Protein AF-A0A8J7VNQ0-F1 (afdb_monomer_lite)

pLDDT: mean 95.62, std 6.16, range [50.84, 98.94]

Foldseek 3Di:
DPPAFDVNCCQDPVGDTHDDDDPVLLVQLVVLCVLVVDDSVVSSVCSVVVHHSVCVVCVVPPDCVVVVDQLVLWFCLLVLLVVVVVCLVVVWAEEEEFEPDPLRVLLVVLVQVVSVVSVHHYHYDYDDCVPQNTAADQVVLLVVLVVTQEYEYFQHQQPVANRQVNNVHAYEYQHQPAHDPDGHPHSYYTYCNHPPHPNPCSVDGSSSSSVSSVVSSVVVVVVVVD

Radius of gyration: 23.17 Å; chains: 1; bounding box: 59×28×67 Å

Secondary structure (DSSP, 8-state):
--SSPGGG-SS-TTS-------HHHHHHHHHHHHHH---HHHHHHHHTTT--TTTHHHHHS--HHHH---GGGSTTHHHHHHHHHHHHHTT--EEEEE-SSHHHHHHHHHHHHHHHHTT--EEEE---TTTT-SS--HHHHHHHHHH-SEEEEES--TT-HHHHHHT-SEEEEE--SPP-SS--S-SEEE-TTSTTS-STTTT--HHHHHHHHHHHHHHHHHHTT-

Sequence (226 aa):
MSQRAFLSVETSLTGRRWIGPTIEAERLAEAMAQITKLPLALCSTLVARGVTPAEVPSFLAPQLRDLLPDPLRLADMAKAAARFIHALNSRQRIAIFADYDVDGGTSAALLITWLRAMGAKATLYIPDRIDEGYGPNTPAMAELGSAHDLIICVDCGTLSLDPIAAAGCDVIVLDHHLGGDTLPPAYAVINPNRQDESGDLGHLCAASVVFLMLVEANRQLRASGT

Structure (mmCIF, N/CA/C/O backbone):
data_AF-A0A8J7VNQ0-F1
#
_entry.id   AF-A0A8J7VNQ0-F1
#
loop_
_atom_site.group_PDB
_atom_site.id
_atom_site.type_symbol
_atom_site.label_atom_id
_atom_site.label_alt_id
_atom_site.label_comp_id
_atom_site.label_asym_id
_atom_site.label_entity_id
_atom_site.label_seq_id
_atom_site.pdbx_PDB_ins_code
_atom_site.Cartn_x
_atom_site.Cartn_y
_atom_site.Cartn_z
_atom_site.occupancy
_atom_site.B_iso_or_equiv
_atom_site.auth_seq_id
_atom_site.auth_comp_id
_atom_site.auth_asym_id
_atom_site.auth_atom_id
_atom_site.pdbx_PDB_model_num
ATOM 1 N N . MET A 1 1 ? 17.190 8.480 -33.626 1.00 50.84 1 MET A N 1
ATOM 2 C CA . MET A 1 1 ? 16.559 7.183 -33.967 1.00 50.84 1 MET A CA 1
ATOM 3 C C . MET A 1 1 ? 17.419 6.486 -35.011 1.00 50.84 1 MET A C 1
ATOM 5 O O . MET A 1 1 ? 17.829 7.153 -35.953 1.00 50.84 1 MET A O 1
ATOM 9 N N . SER A 1 2 ? 17.745 5.199 -34.838 1.00 54.25 2 SER A N 1
ATOM 10 C CA . SER A 1 2 ? 18.470 4.433 -35.867 1.00 54.25 2 SER A CA 1
ATOM 11 C C . SER A 1 2 ? 17.635 4.395 -37.151 1.00 54.25 2 SER A C 1
ATOM 13 O O . SER A 1 2 ? 16.474 3.986 -37.112 1.00 54.25 2 SER A O 1
ATOM 15 N N . GLN A 1 3 ? 18.196 4.844 -38.277 1.00 69.19 3 GLN A N 1
ATOM 16 C CA . GLN A 1 3 ? 17.477 4.872 -39.558 1.00 69.19 3 GLN A CA 1
ATOM 17 C C . GLN A 1 3 ? 17.115 3.463 -40.061 1.00 69.19 3 GLN A C 1
ATOM 19 O O . GLN A 1 3 ? 16.113 3.311 -40.757 1.00 69.19 3 GLN A O 1
ATOM 24 N N . ARG A 1 4 ? 17.850 2.419 -39.655 1.00 82.69 4 ARG A N 1
ATOM 25 C CA . ARG A 1 4 ? 17.641 1.026 -40.088 1.00 82.69 4 ARG A CA 1
ATOM 26 C C . ARG A 1 4 ? 16.813 0.236 -39.069 1.00 82.69 4 ARG A C 1
ATOM 28 O O . ARG A 1 4 ? 17.085 0.330 -37.870 1.00 82.69 4 ARG A O 1
ATOM 35 N N . ALA A 1 5 ? 15.824 -0.548 -39.515 1.00 90.38 5 ALA A N 1
ATOM 36 C CA . ALA A 1 5 ? 15.137 -1.490 -38.630 1.00 90.38 5 ALA A CA 1
ATOM 37 C C . ALA A 1 5 ? 16.100 -2.525 -38.043 1.00 90.38 5 ALA A C 1
ATOM 39 O O . ALA A 1 5 ? 17.053 -2.970 -38.696 1.00 90.38 5 ALA A O 1
ATOM 40 N N . PHE A 1 6 ? 15.831 -2.932 -36.805 1.00 92.69 6 PHE A N 1
ATOM 41 C CA . PHE A 1 6 ? 16.635 -3.947 -36.143 1.00 92.69 6 PHE A CA 1
ATOM 42 C C . PHE A 1 6 ? 16.530 -5.271 -36.900 1.00 92.69 6 PHE A C 1
ATOM 44 O O . PHE A 1 6 ? 15.444 -5.677 -37.314 1.00 92.69 6 PHE A O 1
ATOM 51 N N . LEU A 1 7 ? 17.683 -5.897 -37.150 1.00 92.62 7 LEU A N 1
ATOM 52 C CA . LEU A 1 7 ? 17.808 -7.106 -37.974 1.00 92.62 7 LEU A CA 1
ATOM 53 C C . LEU A 1 7 ? 17.191 -6.974 -39.382 1.00 92.62 7 LEU A C 1
ATOM 55 O O . LEU A 1 7 ? 16.895 -7.970 -40.032 1.00 92.62 7 LEU A O 1
ATOM 59 N N . SER A 1 8 ? 17.050 -5.743 -39.890 1.00 93.56 8 SER A N 1
ATOM 60 C CA . SER A 1 8 ? 16.415 -5.427 -41.182 1.00 93.56 8 SER A CA 1
ATOM 61 C C . SER A 1 8 ? 14.933 -5.827 -41.283 1.00 93.56 8 SER A C 1
ATOM 63 O O . SER A 1 8 ? 14.411 -5.969 -42.386 1.00 93.56 8 SER A O 1
ATOM 65 N N . VAL A 1 9 ? 14.237 -5.981 -40.150 1.00 94.94 9 VAL A N 1
ATOM 66 C CA . VAL A 1 9 ? 12.802 -6.310 -40.121 1.00 94.94 9 VAL A CA 1
ATOM 67 C C . VAL A 1 9 ? 11.969 -5.026 -40.081 1.00 94.94 9 VAL A C 1
ATOM 69 O O . VAL A 1 9 ? 11.561 -4.546 -39.021 1.00 94.94 9 VAL A O 1
ATOM 72 N N . GLU A 1 10 ? 11.716 -4.451 -41.258 1.00 95.25 10 GLU A N 1
ATOM 73 C CA . GLU A 1 10 ? 10.859 -3.262 -41.415 1.00 95.25 10 GLU A CA 1
ATOM 74 C C . GLU A 1 10 ? 9.369 -3.582 -41.203 1.00 95.25 10 GLU A C 1
ATOM 76 O O . GLU A 1 10 ? 8.591 -2.721 -40.794 1.00 95.25 10 GLU A O 1
ATOM 81 N N . THR A 1 11 ? 8.948 -4.826 -41.445 1.00 95.38 11 THR A N 1
ATOM 82 C CA . THR A 1 11 ? 7.557 -5.268 -41.274 1.00 95.38 11 THR A CA 1
ATOM 83 C C . THR A 1 11 ? 7.529 -6.721 -40.807 1.00 95.38 11 THR A C 1
ATOM 85 O O . THR A 1 11 ? 7.902 -7.628 -41.547 1.00 95.38 11 THR A O 1
ATOM 88 N N . SER A 1 12 ? 7.123 -6.949 -39.556 1.00 95.00 12 SER A N 1
ATOM 89 C CA . SER A 1 12 ? 6.900 -8.289 -39.004 1.00 95.00 12 SER A CA 1
ATOM 90 C C . SER A 1 12 ? 5.621 -8.926 -39.558 1.00 95.00 12 SER A C 1
ATOM 92 O O . SER A 1 12 ? 4.816 -8.266 -40.213 1.00 95.00 12 SER A O 1
ATOM 94 N N . LEU A 1 13 ? 5.369 -10.190 -39.198 1.00 95.56 13 LEU A N 1
ATOM 95 C CA . LEU A 1 13 ? 4.121 -10.893 -39.521 1.00 95.56 13 LEU A CA 1
ATOM 96 C C . LEU A 1 13 ? 2.853 -10.126 -39.083 1.00 95.56 13 LEU A C 1
ATOM 98 O O . LEU A 1 13 ? 1.824 -10.227 -39.737 1.00 95.56 13 LEU A O 1
ATOM 102 N N . THR A 1 14 ? 2.923 -9.335 -38.005 1.00 96.31 14 THR A N 1
ATOM 103 C CA . THR A 1 14 ? 1.807 -8.508 -37.505 1.00 96.31 14 THR A CA 1
ATOM 104 C C . THR A 1 14 ? 1.896 -7.045 -37.955 1.00 96.31 14 THR A C 1
ATOM 106 O O . THR A 1 14 ? 1.308 -6.174 -37.316 1.00 96.31 14 THR A O 1
ATOM 109 N N . GLY A 1 15 ? 2.705 -6.735 -38.972 1.00 95.94 15 GLY A N 1
ATOM 110 C CA . GLY A 1 15 ? 2.859 -5.378 -39.499 1.00 95.94 15 GLY A CA 1
ATOM 111 C C . GLY A 1 15 ? 3.699 -4.427 -38.636 1.00 95.94 15 GLY A C 1
ATOM 112 O O . GLY A 1 15 ? 3.591 -3.216 -38.794 1.00 95.94 15 GLY A O 1
ATOM 113 N N . ARG A 1 16 ? 4.516 -4.933 -37.698 1.00 95.81 16 ARG A N 1
ATOM 114 C CA . ARG A 1 16 ? 5.306 -4.092 -36.773 1.00 95.81 16 ARG A CA 1
ATOM 115 C C . ARG A 1 16 ? 6.781 -4.049 -37.169 1.00 95.81 16 ARG A C 1
ATOM 117 O O . ARG A 1 16 ? 7.376 -5.091 -37.433 1.00 95.81 16 ARG A O 1
ATOM 124 N N . ARG A 1 17 ? 7.392 -2.865 -37.144 1.00 95.06 17 ARG A N 1
ATOM 125 C CA . ARG A 1 17 ? 8.845 -2.693 -37.310 1.00 95.06 17 ARG A CA 1
ATOM 126 C C . ARG A 1 17 ? 9.586 -3.169 -36.061 1.00 95.06 17 ARG A C 1
ATOM 128 O O . ARG A 1 17 ? 9.153 -2.884 -34.946 1.00 95.06 17 ARG A O 1
ATOM 135 N N . TRP A 1 18 ? 10.714 -3.855 -36.234 1.00 94.94 18 TRP A N 1
ATOM 136 C CA . TRP A 1 18 ? 11.570 -4.222 -35.104 1.00 94.94 18 TRP A CA 1
ATOM 137 C C . TRP A 1 18 ? 12.461 -3.048 -34.700 1.00 94.94 18 TRP A C 1
ATOM 139 O O . TRP A 1 18 ? 13.179 -2.467 -35.521 1.00 94.94 18 TRP A O 1
ATOM 149 N N . ILE A 1 19 ? 12.415 -2.715 -33.413 1.00 92.94 19 ILE A N 1
ATOM 150 C CA . ILE A 1 19 ? 13.217 -1.663 -32.792 1.00 92.94 19 ILE A CA 1
ATOM 151 C C . ILE A 1 19 ? 14.205 -2.348 -31.852 1.00 92.94 19 ILE A C 1
ATOM 153 O O . ILE A 1 19 ? 13.810 -3.128 -30.991 1.00 92.94 19 ILE A O 1
ATOM 157 N N . GLY A 1 20 ? 15.487 -2.084 -32.070 1.00 90.69 20 GLY A N 1
ATOM 158 C CA . GLY A 1 20 ? 16.585 -2.615 -31.273 1.00 90.69 20 GLY A CA 1
ATOM 159 C C . GLY A 1 20 ? 17.158 -1.558 -30.334 1.00 90.69 20 GLY A C 1
ATOM 160 O O . GLY A 1 20 ? 16.693 -0.412 -30.344 1.00 90.69 20 GLY A O 1
ATOM 161 N N . PRO A 1 21 ? 18.183 -1.922 -29.547 1.00 90.56 21 PRO A N 1
ATOM 162 C CA . PRO A 1 21 ? 18.919 -0.956 -28.746 1.00 90.56 21 PRO A CA 1
ATOM 163 C C . PRO A 1 21 ? 19.529 0.139 -29.633 1.00 90.56 21 PRO A C 1
ATOM 165 O O . PRO A 1 21 ? 19.821 -0.058 -30.815 1.00 90.56 21 PRO A O 1
ATOM 168 N N . THR A 1 22 ? 19.687 1.333 -29.069 1.00 92.25 22 THR A N 1
ATOM 169 C CA . THR A 1 22 ? 20.428 2.410 -29.730 1.00 92.25 22 THR A CA 1
ATOM 170 C C . THR A 1 22 ? 21.929 2.137 -29.634 1.00 92.25 22 THR A C 1
ATOM 172 O O . THR A 1 22 ? 22.378 1.469 -28.709 1.00 92.25 22 THR A O 1
ATOM 175 N N . ILE A 1 23 ? 22.722 2.726 -30.536 1.00 92.12 23 ILE A N 1
ATOM 176 C CA . ILE A 1 23 ? 24.197 2.664 -30.468 1.00 92.12 23 ILE A CA 1
ATOM 177 C C . ILE A 1 23 ? 24.705 3.148 -29.099 1.00 92.12 23 ILE A C 1
ATOM 179 O O . ILE A 1 23 ? 25.683 2.637 -28.566 1.00 92.12 23 ILE A O 1
ATOM 183 N N . GLU A 1 24 ? 24.041 4.148 -28.519 1.00 95.06 24 GLU A N 1
ATOM 184 C CA . GLU A 1 24 ? 24.351 4.636 -27.177 1.00 95.06 24 GLU A CA 1
ATOM 185 C C . GLU A 1 24 ? 24.080 3.575 -26.105 1.00 95.06 24 GLU A C 1
ATOM 187 O O . GLU A 1 24 ? 24.952 3.315 -25.281 1.00 95.06 24 GLU A O 1
ATOM 192 N N . ALA A 1 25 ? 22.921 2.912 -26.150 1.00 95.31 25 ALA A N 1
ATOM 193 C CA . ALA A 1 25 ? 22.592 1.837 -25.220 1.00 95.31 25 ALA A CA 1
ATOM 194 C C . ALA A 1 25 ? 23.559 0.646 -25.346 1.00 95.31 25 ALA A C 1
ATOM 196 O O . ALA A 1 25 ? 23.971 0.086 -24.332 1.00 95.31 25 ALA A O 1
ATOM 197 N N . GLU A 1 26 ? 23.970 0.290 -26.566 1.00 95.56 26 GLU A N 1
ATOM 198 C CA . GLU A 1 26 ? 24.976 -0.754 -26.808 1.00 95.56 26 GLU A CA 1
ATOM 199 C C . GLU A 1 26 ? 26.326 -0.385 -26.175 1.00 95.56 26 GLU A C 1
ATOM 201 O O . GLU A 1 26 ? 26.897 -1.177 -25.425 1.00 95.56 26 GLU A O 1
ATOM 206 N N . ARG A 1 27 ? 26.795 0.854 -26.378 1.00 97.12 27 ARG A N 1
ATOM 207 C CA . ARG A 1 27 ? 28.037 1.354 -25.760 1.00 97.12 27 ARG A CA 1
ATOM 208 C C . ARG A 1 27 ? 27.967 1.366 -24.235 1.00 97.12 27 ARG A C 1
ATOM 210 O O . ARG A 1 27 ? 28.928 0.976 -23.573 1.00 97.12 27 ARG A O 1
ATOM 217 N N . LEU A 1 28 ? 26.841 1.801 -23.668 1.00 97.94 28 LEU A N 1
ATOM 218 C CA . LEU A 1 28 ? 26.622 1.779 -22.220 1.00 97.94 28 LEU A CA 1
ATOM 219 C C . LEU A 1 28 ? 26.638 0.345 -21.676 1.00 97.94 28 LEU A C 1
ATOM 221 O O . LEU A 1 28 ? 27.209 0.104 -20.613 1.00 97.94 28 LEU A O 1
ATOM 225 N N . ALA A 1 29 ? 26.061 -0.614 -22.406 1.00 98.19 29 ALA A N 1
ATOM 226 C CA . ALA A 1 29 ? 26.040 -2.017 -22.005 1.00 98.19 29 ALA A CA 1
ATOM 227 C C . ALA A 1 29 ? 27.444 -2.641 -22.021 1.00 98.19 29 ALA A C 1
ATOM 229 O O . ALA A 1 29 ? 27.812 -3.337 -21.073 1.00 98.19 29 ALA A O 1
ATOM 230 N N . GLU A 1 30 ? 28.249 -2.357 -23.049 1.00 98.19 30 GLU A N 1
ATOM 231 C CA . GLU A 1 30 ? 29.652 -2.786 -23.124 1.00 98.19 30 GLU A CA 1
ATOM 232 C C . GLU A 1 30 ? 30.489 -2.194 -21.982 1.00 98.19 30 GLU A C 1
ATOM 234 O O . GLU A 1 30 ? 31.218 -2.923 -21.302 1.00 98.19 30 GLU A O 1
ATOM 239 N N . ALA A 1 31 ? 30.344 -0.891 -21.718 1.00 98.12 31 ALA A N 1
ATOM 240 C CA . ALA A 1 31 ? 31.023 -0.223 -20.610 1.00 98.12 31 ALA A CA 1
ATOM 241 C C . ALA A 1 31 ? 30.616 -0.825 -19.254 1.00 98.12 31 ALA A C 1
ATOM 243 O O . ALA A 1 31 ? 31.470 -1.139 -18.421 1.00 98.12 31 ALA A O 1
ATOM 244 N N . MET A 1 32 ? 29.317 -1.058 -19.040 1.00 98.44 32 MET A N 1
ATOM 245 C CA . MET A 1 32 ? 28.815 -1.699 -17.826 1.00 98.44 32 MET A CA 1
ATOM 246 C C . MET A 1 32 ? 29.373 -3.117 -17.662 1.00 98.44 32 MET A C 1
ATOM 248 O O . MET A 1 32 ? 29.772 -3.476 -16.553 1.00 98.44 32 MET A O 1
ATOM 252 N N . ALA A 1 33 ? 29.464 -3.910 -18.734 1.00 98.38 33 ALA A N 1
ATOM 253 C CA . ALA A 1 33 ? 30.049 -5.251 -18.686 1.00 98.38 33 ALA A CA 1
ATOM 254 C C . ALA A 1 33 ? 31.533 -5.208 -18.285 1.00 98.38 33 ALA A C 1
ATOM 256 O O . ALA A 1 33 ? 31.991 -6.017 -17.475 1.00 98.38 33 ALA A O 1
ATOM 257 N N . GLN A 1 34 ? 32.289 -4.220 -18.776 1.00 97.81 34 GLN A N 1
ATOM 258 C CA . GLN A 1 34 ? 33.687 -4.028 -18.383 1.00 97.81 34 GLN A CA 1
ATOM 259 C C . GLN A 1 34 ? 33.846 -3.638 -16.907 1.00 97.81 34 GLN A C 1
ATOM 261 O O . GLN A 1 34 ? 34.765 -4.147 -16.258 1.00 97.81 34 GLN A O 1
ATOM 266 N N . ILE A 1 35 ? 32.973 -2.769 -16.384 1.00 97.62 35 ILE A N 1
ATOM 267 C CA . ILE A 1 35 ? 33.006 -2.282 -14.993 1.00 97.62 35 ILE A CA 1
ATOM 268 C C . ILE A 1 35 ? 32.573 -3.379 -14.017 1.00 97.62 35 ILE A C 1
ATOM 270 O O . ILE A 1 35 ? 33.271 -3.670 -13.051 1.00 97.62 35 ILE A O 1
ATOM 274 N N . THR A 1 36 ? 31.423 -3.996 -14.280 1.00 97.50 36 THR A N 1
ATOM 275 C CA . THR A 1 36 ? 30.750 -4.913 -13.345 1.00 97.50 36 THR A CA 1
ATOM 276 C C . THR A 1 36 ? 31.195 -6.366 -13.492 1.00 97.50 36 THR A C 1
ATOM 278 O O . THR A 1 36 ? 30.925 -7.177 -12.611 1.00 97.50 36 THR A O 1
ATOM 281 N N . LYS A 1 37 ? 31.863 -6.709 -14.606 1.00 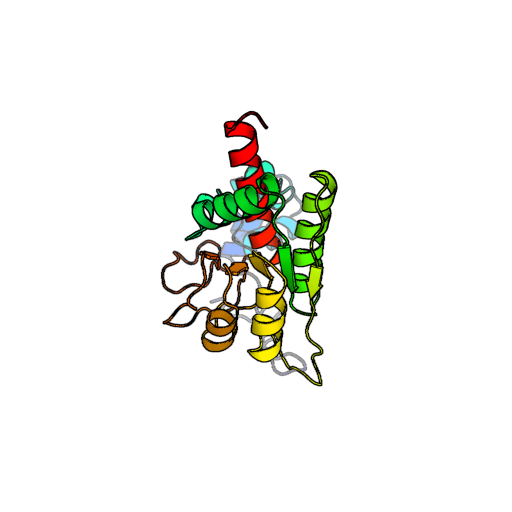97.62 37 LYS A N 1
ATOM 282 C CA . LYS A 1 37 ? 32.216 -8.086 -15.004 1.00 97.62 37 LYS A CA 1
ATOM 283 C C . LYS A 1 37 ? 31.008 -9.016 -15.181 1.00 97.62 37 LYS A C 1
ATOM 285 O O . LYS A 1 37 ? 31.170 -10.234 -15.208 1.00 97.62 37 LYS A O 1
ATOM 290 N N . LEU A 1 38 ? 29.809 -8.453 -15.333 1.00 98.12 38 LEU A N 1
ATOM 291 C CA . LEU A 1 38 ? 28.595 -9.205 -15.632 1.00 98.12 38 LEU A CA 1
ATOM 292 C C . LEU A 1 38 ? 28.499 -9.560 -17.126 1.00 98.12 38 LEU A C 1
ATOM 294 O O . LEU A 1 38 ? 29.097 -8.883 -17.968 1.00 98.12 38 LEU A O 1
ATOM 298 N N . PRO A 1 39 ? 27.722 -10.600 -17.488 1.00 98.44 39 PRO A N 1
ATOM 299 C CA . PRO A 1 39 ? 27.477 -10.941 -18.885 1.00 98.44 39 PRO A CA 1
ATOM 300 C C . PRO A 1 39 ? 26.832 -9.785 -19.663 1.00 98.44 39 PRO A C 1
ATOM 302 O O . PRO A 1 39 ? 25.873 -9.170 -19.195 1.00 98.44 39 PRO A O 1
ATOM 305 N N . LEU A 1 40 ? 27.284 -9.552 -20.900 1.00 98.06 40 LEU A N 1
ATOM 306 C CA . LEU A 1 40 ? 26.820 -8.440 -21.743 1.00 98.06 40 LEU A CA 1
ATOM 307 C C . LEU A 1 40 ? 25.293 -8.414 -21.945 1.00 98.06 40 LEU A C 1
ATOM 309 O O . LEU A 1 40 ? 24.689 -7.342 -21.968 1.00 98.06 40 LEU A O 1
ATOM 313 N N . ALA A 1 41 ? 24.651 -9.581 -22.050 1.00 97.19 41 ALA A N 1
ATOM 314 C CA . ALA A 1 41 ? 23.196 -9.678 -22.184 1.00 97.19 41 ALA A CA 1
ATOM 315 C C . ALA A 1 41 ? 22.453 -9.125 -20.950 1.00 97.19 41 ALA A C 1
ATOM 317 O O . ALA A 1 41 ? 21.429 -8.449 -21.085 1.00 97.19 41 ALA A O 1
ATOM 318 N N . LEU A 1 42 ? 22.995 -9.357 -19.748 1.00 97.94 42 LEU A N 1
ATOM 319 C CA . LEU A 1 42 ? 22.456 -8.794 -18.513 1.00 97.94 42 LEU A CA 1
ATOM 320 C C . LEU A 1 42 ? 22.672 -7.277 -18.479 1.00 97.94 42 LEU A C 1
ATOM 322 O O . LEU A 1 42 ? 21.722 -6.540 -18.238 1.00 97.94 42 LEU A O 1
ATOM 326 N N . CYS A 1 43 ? 23.871 -6.797 -18.815 1.00 98.31 43 CYS A N 1
ATOM 327 C CA . CYS A 1 43 ? 24.155 -5.360 -18.891 1.00 98.31 43 CYS A CA 1
ATOM 328 C C . CYS A 1 43 ? 23.250 -4.631 -19.893 1.00 98.31 43 CYS A C 1
ATOM 330 O O . CYS A 1 43 ? 22.726 -3.566 -19.585 1.00 98.31 43 CYS A O 1
ATOM 332 N N . SER A 1 44 ? 22.984 -5.237 -21.053 1.00 97.31 44 SER A N 1
ATOM 333 C CA . SER A 1 44 ? 22.053 -4.692 -22.055 1.00 97.31 44 SER A CA 1
ATOM 334 C C . SER A 1 44 ? 20.639 -4.542 -21.488 1.00 97.31 44 SER A C 1
ATOM 336 O O . SER A 1 44 ? 19.968 -3.536 -21.707 1.00 97.31 44 SER A O 1
ATOM 338 N N . THR A 1 45 ? 20.205 -5.529 -20.702 1.00 97.06 45 THR A N 1
ATOM 339 C CA . THR A 1 45 ? 18.901 -5.537 -20.029 1.00 97.06 45 THR A CA 1
ATOM 340 C C . THR A 1 45 ? 18.809 -4.478 -18.922 1.00 97.06 45 THR A C 1
ATOM 342 O O . THR A 1 45 ? 17.746 -3.884 -18.737 1.00 97.06 45 THR A O 1
ATOM 345 N N . LEU A 1 46 ? 19.907 -4.239 -18.198 1.00 97.88 46 LEU A N 1
ATOM 346 C CA . LEU A 1 46 ? 20.011 -3.233 -17.135 1.00 97.88 46 LEU A CA 1
ATOM 347 C C . LEU A 1 46 ? 20.028 -1.808 -17.702 1.00 97.88 46 LEU A C 1
ATOM 349 O O . LEU A 1 46 ? 19.262 -0.964 -17.245 1.00 97.88 46 LEU A O 1
ATOM 353 N N . VAL A 1 47 ? 20.803 -1.561 -18.762 1.00 97.75 47 VAL A N 1
ATOM 354 C CA . VAL A 1 47 ? 20.812 -0.270 -19.475 1.00 97.75 47 VAL A CA 1
ATOM 355 C C . VAL A 1 47 ? 19.437 0.049 -20.057 1.00 97.75 47 VAL A C 1
ATOM 357 O O . VAL A 1 47 ? 18.963 1.173 -19.923 1.00 97.75 47 VAL A O 1
ATOM 360 N N . ALA A 1 48 ? 18.748 -0.939 -20.639 1.00 96.00 48 ALA A N 1
ATOM 361 C CA . ALA A 1 48 ? 17.383 -0.755 -21.137 1.00 96.00 48 ALA A CA 1
ATOM 362 C C . ALA A 1 48 ? 16.372 -0.392 -20.030 1.00 96.00 48 ALA A C 1
ATOM 364 O O . ALA A 1 48 ? 15.319 0.167 -20.323 1.00 96.00 48 ALA A O 1
ATOM 365 N N . ARG A 1 49 ? 16.692 -0.697 -18.766 1.00 95.81 49 ARG A N 1
ATOM 366 C CA . ARG A 1 49 ? 15.916 -0.316 -17.576 1.00 95.81 49 ARG A CA 1
ATOM 367 C C . ARG A 1 49 ? 16.398 0.985 -16.923 1.00 95.81 49 ARG A C 1
ATOM 369 O O . ARG A 1 49 ? 15.882 1.344 -15.874 1.00 95.81 49 ARG A O 1
ATOM 376 N N . GLY A 1 50 ? 17.371 1.678 -17.519 1.00 96.50 50 GLY A N 1
ATOM 377 C CA . GLY A 1 50 ? 17.932 2.922 -16.985 1.00 96.50 50 GLY A CA 1
ATOM 378 C C . GLY A 1 50 ? 18.872 2.736 -15.792 1.00 96.50 50 GLY A C 1
ATOM 379 O O . GLY A 1 50 ? 19.225 3.720 -15.155 1.00 96.50 50 GLY A O 1
ATOM 380 N N . VAL A 1 51 ? 19.290 1.503 -15.493 1.00 97.81 51 VAL A N 1
ATOM 381 C CA . VAL A 1 51 ? 20.172 1.201 -14.359 1.00 97.81 51 VAL A CA 1
ATOM 382 C C . VAL A 1 51 ? 21.602 1.604 -14.707 1.00 97.81 51 VAL A C 1
ATOM 384 O O . VAL A 1 51 ? 22.156 1.169 -15.719 1.00 97.81 51 VAL A O 1
ATOM 387 N N . THR A 1 52 ? 22.224 2.412 -13.858 1.00 96.94 52 THR A N 1
ATOM 388 C CA . THR A 1 52 ? 23.634 2.796 -13.986 1.00 96.94 52 THR A CA 1
ATOM 389 C C . THR A 1 52 ? 24.559 1.709 -13.424 1.00 96.94 52 THR A C 1
ATOM 391 O O . THR A 1 52 ? 24.143 0.915 -12.579 1.00 96.94 52 THR A O 1
ATOM 394 N N . PRO A 1 53 ? 25.851 1.662 -13.814 1.00 96.62 53 PRO A N 1
ATOM 395 C CA . PRO A 1 53 ? 26.803 0.695 -13.258 1.00 96.62 53 PRO A CA 1
ATOM 396 C C . PRO A 1 53 ? 26.893 0.702 -11.722 1.00 96.62 53 PRO A C 1
ATOM 398 O O . PRO A 1 53 ? 27.126 -0.346 -11.125 1.00 96.62 53 PRO A O 1
ATOM 401 N N . ALA A 1 54 ? 26.697 1.863 -11.088 1.00 96.38 54 ALA A N 1
ATOM 402 C CA . ALA A 1 54 ? 26.727 2.007 -9.633 1.00 96.38 54 ALA A CA 1
ATOM 403 C C . ALA A 1 54 ? 25.491 1.401 -8.942 1.00 96.38 54 ALA A C 1
ATOM 405 O O . ALA A 1 54 ? 25.597 0.919 -7.818 1.00 96.38 54 ALA A O 1
ATOM 406 N N . GLU A 1 55 ? 24.341 1.383 -9.617 1.00 96.62 55 GLU A N 1
ATOM 407 C CA . GLU A 1 55 ? 23.073 0.849 -9.098 1.00 96.62 55 GLU A CA 1
ATOM 408 C C . GLU A 1 55 ? 22.930 -0.663 -9.311 1.00 96.62 55 GLU A C 1
ATOM 410 O O . GLU A 1 55 ? 22.039 -1.291 -8.747 1.00 96.62 55 GLU A O 1
ATOM 415 N N . VAL A 1 56 ? 23.804 -1.285 -10.106 1.00 97.19 56 VAL A N 1
ATOM 416 C CA . VAL A 1 56 ? 23.723 -2.719 -10.425 1.00 97.19 56 VAL A CA 1
ATOM 417 C C . VAL A 1 56 ? 23.631 -3.615 -9.180 1.00 97.19 56 VAL A C 1
ATOM 419 O O . VAL A 1 56 ? 22.768 -4.497 -9.174 1.00 97.19 56 VAL A O 1
ATOM 422 N N . PRO A 1 57 ? 24.451 -3.432 -8.122 1.00 94.88 57 PRO A N 1
ATOM 423 C CA . PRO A 1 57 ? 24.362 -4.289 -6.943 1.00 94.88 57 PRO A CA 1
ATOM 424 C C . PRO A 1 57 ? 23.002 -4.198 -6.239 1.00 94.88 57 PRO A C 1
ATOM 426 O O . PRO A 1 57 ? 22.421 -5.232 -5.915 1.00 94.88 57 PRO A O 1
ATOM 429 N N . SER A 1 58 ? 22.472 -2.986 -6.038 1.00 94.75 58 SER A N 1
ATOM 430 C CA . SER A 1 58 ? 21.183 -2.779 -5.365 1.00 94.75 58 SER A CA 1
ATOM 431 C C . SER A 1 58 ? 20.001 -3.199 -6.236 1.00 94.75 58 SER A C 1
ATOM 433 O O . SER A 1 58 ? 19.015 -3.710 -5.715 1.00 94.75 58 SER A O 1
ATOM 435 N N . PHE A 1 59 ? 20.109 -3.052 -7.558 1.00 95.56 59 PHE A N 1
ATOM 436 C CA . PHE A 1 59 ? 19.076 -3.484 -8.494 1.00 95.56 59 PHE A CA 1
ATOM 437 C C . PHE A 1 59 ? 18.958 -5.014 -8.575 1.00 95.56 59 PHE A C 1
ATOM 439 O O . PHE A 1 59 ? 17.853 -5.549 -8.627 1.00 95.56 59 PHE A O 1
ATOM 446 N N . LEU A 1 60 ? 20.086 -5.734 -8.602 1.00 95.94 60 LEU A N 1
ATOM 447 C CA . LEU A 1 60 ? 20.094 -7.200 -8.717 1.00 95.94 60 LEU A CA 1
ATOM 448 C C . LEU A 1 60 ? 19.848 -7.918 -7.387 1.00 95.94 60 LEU A C 1
ATOM 450 O O . LEU A 1 60 ? 19.365 -9.049 -7.387 1.00 95.94 60 LEU A O 1
ATOM 454 N N . ALA A 1 61 ? 20.187 -7.282 -6.268 1.00 95.06 61 ALA A N 1
ATOM 455 C CA . ALA A 1 61 ? 19.986 -7.823 -4.930 1.00 95.06 61 ALA A CA 1
ATOM 456 C C . ALA A 1 61 ? 19.272 -6.798 -4.033 1.00 95.06 61 ALA A C 1
ATOM 458 O O . ALA A 1 61 ? 19.852 -6.353 -3.037 1.00 95.06 61 ALA A O 1
ATOM 459 N N . PRO A 1 62 ? 18.021 -6.419 -4.364 1.00 94.06 62 PRO A N 1
ATOM 460 C CA . PRO A 1 62 ? 17.285 -5.427 -3.598 1.00 94.06 62 PRO A CA 1
ATOM 461 C C . PRO A 1 62 ? 17.055 -5.935 -2.176 1.00 94.06 62 PRO A C 1
ATOM 463 O O . PRO A 1 62 ? 16.645 -7.076 -1.956 1.00 94.06 62 PRO A O 1
ATOM 466 N N . GLN A 1 63 ? 17.322 -5.077 -1.198 1.00 92.94 63 GLN A N 1
ATOM 467 C CA . GLN A 1 63 ? 17.074 -5.361 0.209 1.00 92.94 63 GLN A CA 1
ATOM 468 C C . GLN A 1 63 ? 16.044 -4.380 0.738 1.00 92.94 63 GLN A C 1
ATOM 470 O O . GLN A 1 63 ? 16.147 -3.175 0.513 1.00 92.94 63 GLN A O 1
ATOM 475 N N . LEU A 1 64 ? 15.088 -4.885 1.516 1.00 89.12 64 LEU A N 1
ATOM 476 C CA . LEU A 1 64 ? 14.044 -4.042 2.088 1.00 89.12 64 LEU A CA 1
ATOM 477 C C . LEU A 1 64 ? 14.634 -2.922 2.954 1.00 89.12 64 LEU A C 1
ATOM 479 O O . LEU A 1 64 ? 14.192 -1.791 2.853 1.00 89.12 64 LEU A O 1
ATOM 483 N N . ARG A 1 65 ? 15.686 -3.195 3.738 1.00 88.31 65 ARG A N 1
ATOM 484 C CA . ARG A 1 65 ? 16.337 -2.175 4.583 1.00 88.31 65 ARG A CA 1
ATOM 485 C C . ARG A 1 65 ? 16.880 -0.968 3.804 1.00 88.31 65 ARG A C 1
ATOM 487 O O . ARG A 1 65 ? 17.020 0.094 4.394 1.00 88.31 65 ARG A O 1
ATOM 494 N N . ASP A 1 66 ? 17.210 -1.160 2.526 1.00 88.75 66 ASP A N 1
ATOM 495 C CA . ASP A 1 66 ? 17.830 -0.143 1.675 1.00 88.75 66 ASP A CA 1
ATOM 496 C C . ASP A 1 66 ? 16.776 0.592 0.824 1.00 88.75 66 ASP A C 1
ATOM 498 O O . ASP A 1 66 ? 17.034 1.689 0.338 1.00 88.75 66 ASP A O 1
ATOM 502 N N . LEU A 1 67 ? 15.590 -0.007 0.645 1.00 89.88 67 LEU A N 1
ATOM 503 C CA . LEU A 1 67 ? 14.535 0.478 -0.254 1.00 89.88 67 LEU A CA 1
ATOM 504 C C . LEU A 1 67 ? 13.240 0.879 0.455 1.00 89.88 67 LEU A C 1
ATOM 506 O O . LEU A 1 67 ? 12.371 1.473 -0.176 1.00 89.88 67 LEU A O 1
ATOM 510 N N . LEU A 1 68 ? 13.078 0.538 1.735 1.00 92.06 68 LEU A N 1
ATOM 511 C CA . LEU A 1 68 ? 11.872 0.851 2.492 1.00 92.06 68 LEU A CA 1
ATOM 512 C C . LEU A 1 68 ? 11.727 2.377 2.610 1.00 92.06 68 LEU A C 1
ATOM 514 O O . LEU A 1 68 ? 12.575 3.007 3.250 1.00 92.06 68 LEU A O 1
ATOM 518 N N . PRO A 1 69 ? 10.681 2.988 2.023 1.00 94.06 69 PRO A N 1
ATOM 519 C CA . PRO A 1 69 ? 10.465 4.417 2.179 1.00 94.06 69 PRO A CA 1
ATOM 520 C C . PRO A 1 69 ? 10.095 4.734 3.629 1.00 94.06 69 PRO A C 1
ATOM 522 O O . PRO A 1 69 ? 9.499 3.910 4.324 1.00 94.06 69 PRO A O 1
ATOM 525 N N . ASP A 1 70 ? 10.411 5.950 4.078 1.00 95.44 70 ASP A N 1
ATOM 526 C CA . ASP A 1 70 ? 9.868 6.456 5.340 1.00 95.44 70 ASP A CA 1
ATOM 527 C C . ASP A 1 70 ? 8.334 6.540 5.216 1.00 95.44 70 ASP A C 1
ATOM 529 O O . ASP A 1 70 ? 7.854 7.293 4.359 1.00 95.44 70 ASP A O 1
ATOM 533 N N . PRO A 1 71 ? 7.557 5.801 6.038 1.00 96.56 71 PRO A N 1
ATOM 534 C CA . PRO A 1 71 ? 6.098 5.839 5.986 1.00 96.56 71 PRO A CA 1
ATOM 535 C C . PRO A 1 71 ? 5.533 7.255 6.118 1.00 96.56 71 PRO A C 1
ATOM 537 O O . PRO A 1 71 ? 4.498 7.556 5.529 1.00 96.56 71 PRO A O 1
ATOM 540 N N . LEU A 1 72 ? 6.222 8.144 6.846 1.00 97.12 72 LEU A N 1
ATOM 541 C CA . LEU A 1 72 ? 5.776 9.523 7.067 1.00 97.12 72 LEU A CA 1
ATOM 542 C C . LEU A 1 72 ? 5.789 10.405 5.818 1.00 97.12 72 LEU A C 1
ATOM 544 O O . LEU A 1 72 ? 5.319 11.540 5.879 1.00 97.12 72 LEU A O 1
ATOM 548 N N . ARG A 1 73 ? 6.324 9.912 4.696 1.00 96.62 73 ARG A N 1
ATOM 549 C CA . ARG A 1 73 ? 6.201 10.596 3.406 1.00 96.62 73 ARG A CA 1
ATOM 550 C C . ARG A 1 73 ? 4.775 10.584 2.867 1.00 96.62 73 ARG A C 1
ATOM 552 O O . ARG A 1 73 ? 4.470 11.453 2.065 1.00 96.62 73 ARG A O 1
ATOM 559 N N . LEU A 1 74 ? 3.950 9.622 3.282 1.00 98.06 74 LEU A N 1
ATOM 560 C CA . LEU A 1 74 ? 2.545 9.552 2.898 1.00 98.06 74 LEU A CA 1
ATOM 561 C C . LEU A 1 74 ? 1.703 10.403 3.850 1.00 98.06 74 LEU A C 1
ATOM 563 O O . LEU A 1 74 ? 1.835 10.308 5.079 1.00 98.06 74 LEU A O 1
ATOM 567 N N . ALA A 1 75 ? 0.815 11.211 3.279 1.00 98.00 75 ALA A N 1
ATOM 568 C CA . ALA A 1 75 ? -0.137 12.015 4.024 1.00 98.00 75 ALA A CA 1
ATOM 569 C C . ALA A 1 75 ? -0.976 11.129 4.959 1.00 98.00 75 ALA A C 1
ATOM 571 O O . ALA A 1 75 ? -1.284 9.976 4.666 1.00 98.00 75 ALA A O 1
ATOM 572 N N . ASP A 1 76 ? -1.321 11.673 6.127 1.00 98.50 76 ASP A N 1
ATOM 573 C CA . ASP A 1 76 ? -2.092 11.005 7.182 1.00 98.50 76 ASP A CA 1
ATOM 574 C C . ASP A 1 76 ? -1.477 9.732 7.804 1.00 98.50 76 ASP A C 1
ATOM 576 O O . ASP A 1 76 ? -2.048 9.202 8.762 1.00 98.50 76 ASP A O 1
ATOM 580 N N . MET A 1 77 ? -0.292 9.273 7.376 1.00 98.62 77 MET A N 1
ATOM 581 C CA . MET A 1 77 ? 0.306 8.028 7.882 1.00 98.62 77 MET A CA 1
ATOM 582 C C . MET A 1 77 ? 0.489 8.024 9.408 1.00 98.62 77 MET A C 1
ATOM 584 O O . MET A 1 77 ? 0.034 7.105 10.092 1.00 98.62 77 MET A O 1
ATOM 588 N N . ALA A 1 78 ? 1.105 9.073 9.969 1.00 98.56 78 ALA A N 1
ATOM 589 C CA . ALA A 1 78 ? 1.308 9.187 11.418 1.00 98.56 78 ALA A CA 1
ATOM 590 C C . ALA A 1 78 ? -0.019 9.167 12.193 1.00 98.56 78 ALA A C 1
ATOM 592 O O . ALA A 1 78 ? -0.133 8.509 13.230 1.00 98.56 78 ALA A O 1
ATOM 593 N N . LYS A 1 79 ? -1.021 9.888 11.669 1.00 98.69 79 LYS A N 1
ATOM 594 C CA . LYS A 1 79 ? -2.362 10.030 12.247 1.00 98.69 79 LYS A CA 1
ATOM 595 C C . LYS A 1 79 ? -3.095 8.688 12.262 1.00 98.69 79 LYS A C 1
ATOM 597 O O . LYS A 1 79 ? -3.666 8.311 13.285 1.00 98.69 79 LYS A O 1
ATOM 602 N N . ALA A 1 80 ? -3.043 7.948 11.158 1.00 98.81 80 ALA A N 1
ATOM 603 C CA . ALA A 1 80 ? -3.660 6.634 11.038 1.00 98.81 80 ALA A CA 1
ATOM 604 C C . ALA A 1 80 ? -3.021 5.600 11.964 1.00 98.81 80 ALA A C 1
ATOM 606 O O . ALA A 1 80 ? -3.736 4.916 12.698 1.00 98.81 80 ALA A O 1
ATOM 607 N N . ALA A 1 81 ? -1.687 5.529 11.986 1.00 98.81 81 ALA A N 1
ATOM 608 C CA . ALA A 1 81 ? -0.962 4.614 12.862 1.00 98.81 81 ALA A CA 1
ATOM 609 C C . ALA A 1 81 ? -1.290 4.875 14.341 1.00 98.81 81 ALA A C 1
ATOM 611 O O . ALA A 1 81 ? -1.620 3.940 15.073 1.00 98.81 81 ALA A O 1
ATOM 612 N N . ALA A 1 82 ? -1.310 6.144 14.765 1.00 98.69 82 ALA A N 1
ATOM 613 C CA . ALA A 1 82 ? -1.674 6.516 16.131 1.00 98.69 82 ALA A CA 1
ATOM 614 C C . ALA A 1 82 ? -3.108 6.085 16.489 1.00 98.69 82 ALA A C 1
ATOM 616 O O . ALA A 1 82 ? -3.353 5.547 17.572 1.00 98.69 82 ALA A O 1
ATOM 617 N N . ARG A 1 83 ? -4.065 6.266 15.569 1.00 98.88 83 ARG A N 1
ATOM 618 C CA . ARG A 1 83 ? -5.462 5.863 15.783 1.00 98.88 83 ARG A CA 1
ATOM 619 C C . ARG A 1 83 ? -5.649 4.351 15.829 1.00 98.88 83 ARG A C 1
ATOM 621 O O . ARG A 1 83 ? -6.443 3.865 16.642 1.00 98.88 83 ARG A O 1
ATOM 628 N N . PHE A 1 84 ? -4.919 3.620 14.992 1.00 98.81 84 PHE A N 1
ATOM 629 C CA . PHE A 1 84 ? -4.896 2.160 14.989 1.00 98.81 84 PHE A CA 1
ATOM 630 C C . PHE A 1 84 ? -4.310 1.602 16.295 1.00 98.81 84 PHE A C 1
ATOM 632 O O . PHE A 1 84 ? -4.916 0.733 16.924 1.00 98.81 84 PHE A O 1
ATOM 639 N N . ILE A 1 85 ? -3.194 2.164 16.771 1.00 98.50 85 ILE A N 1
ATOM 640 C CA . ILE A 1 85 ? -2.602 1.813 18.072 1.00 98.50 85 ILE A CA 1
ATOM 641 C C . ILE A 1 85 ? -3.559 2.133 19.219 1.00 98.50 85 ILE A C 1
ATOM 643 O O . ILE A 1 85 ? -3.700 1.334 20.145 1.00 98.50 85 ILE A O 1
ATOM 647 N N . HIS A 1 86 ? -4.240 3.280 19.170 1.00 98.56 86 HIS A N 1
ATOM 648 C CA . HIS A 1 86 ? -5.242 3.620 20.174 1.00 98.56 86 HIS A CA 1
ATOM 649 C C . HIS A 1 86 ? -6.358 2.567 20.229 1.00 98.56 86 HIS A C 1
ATOM 651 O O . HIS A 1 86 ? -6.668 2.079 21.314 1.00 98.56 86 HIS A O 1
ATOM 657 N N . ALA A 1 87 ? -6.897 2.147 19.076 1.00 98.62 87 ALA A N 1
ATOM 658 C CA . ALA A 1 87 ? -7.886 1.068 19.027 1.00 98.62 87 ALA A CA 1
ATOM 659 C C . ALA A 1 87 ? -7.358 -0.230 19.654 1.00 98.62 87 ALA A C 1
ATOM 661 O O . ALA A 1 87 ? -8.052 -0.849 20.463 1.00 98.62 87 ALA A O 1
ATOM 662 N N . LEU A 1 88 ? -6.119 -0.614 19.328 1.00 97.75 88 LEU A N 1
ATOM 663 C CA . LEU A 1 88 ? -5.473 -1.793 19.903 1.00 97.75 88 LEU A CA 1
ATOM 664 C C . LEU A 1 88 ? -5.379 -1.701 21.436 1.00 97.75 88 LEU A C 1
ATOM 666 O O . LEU A 1 88 ? -5.851 -2.597 22.142 1.00 97.75 88 LEU A O 1
ATOM 670 N N . ASN A 1 89 ? -4.786 -0.622 21.949 1.00 97.19 89 ASN A N 1
ATOM 671 C CA . ASN A 1 89 ? -4.508 -0.443 23.376 1.00 97.19 89 ASN A CA 1
ATOM 672 C C . ASN A 1 89 ? -5.790 -0.317 24.203 1.00 97.19 89 ASN A C 1
ATOM 674 O O . ASN A 1 89 ? -5.878 -0.858 25.305 1.00 97.19 89 ASN A O 1
ATOM 678 N N . SER A 1 90 ? -6.803 0.349 23.652 1.00 97.94 90 SER A N 1
ATOM 679 C CA . SER A 1 90 ? -8.119 0.495 24.275 1.00 97.94 90 SER A CA 1
ATOM 680 C C . SER A 1 90 ? -9.039 -0.708 24.050 1.00 97.94 90 SER A C 1
ATOM 682 O O . SER A 1 90 ? -10.191 -0.661 24.475 1.00 97.94 90 SER A O 1
ATOM 684 N N . ARG A 1 91 ? -8.553 -1.789 23.416 1.00 97.56 91 ARG A N 1
ATOM 685 C CA . ARG A 1 91 ? -9.325 -3.011 23.121 1.00 97.56 91 ARG A CA 1
ATOM 686 C C . ARG A 1 91 ? -10.636 -2.727 22.375 1.00 97.56 91 ARG A C 1
ATOM 688 O O . ARG A 1 91 ? -11.638 -3.405 22.592 1.00 97.56 91 ARG A O 1
ATOM 695 N N . GLN A 1 92 ? -10.608 -1.730 21.497 1.00 98.62 92 GLN A N 1
ATOM 696 C CA . GLN A 1 92 ? -11.725 -1.391 20.627 1.00 98.62 92 GLN A CA 1
ATOM 697 C C . GLN A 1 92 ? -12.006 -2.518 19.630 1.00 98.62 92 GLN A C 1
ATOM 699 O O . GLN A 1 92 ? -11.113 -3.274 19.234 1.00 98.62 92 GLN A O 1
ATOM 704 N N . ARG A 1 93 ? -13.264 -2.618 19.207 1.00 98.75 93 ARG A N 1
ATOM 705 C CA . ARG A 1 93 ? -13.707 -3.521 18.145 1.00 98.75 93 ARG A CA 1
ATOM 706 C C . ARG A 1 93 ? -13.274 -2.935 16.807 1.00 98.75 93 ARG A C 1
ATOM 708 O O . ARG A 1 93 ? -13.685 -1.832 16.455 1.00 98.75 93 ARG A O 1
ATOM 715 N N . ILE A 1 94 ? -12.459 -3.683 16.073 1.00 98.88 94 ILE A N 1
ATOM 716 C CA . ILE A 1 94 ? -11.927 -3.282 14.768 1.00 98.88 94 ILE A CA 1
ATOM 717 C C . ILE A 1 94 ? -12.600 -4.122 13.685 1.00 98.88 94 ILE A C 1
ATOM 719 O O . ILE A 1 94 ? -12.632 -5.351 13.793 1.00 98.88 94 ILE A O 1
ATOM 723 N N . ALA A 1 95 ? -13.097 -3.471 12.639 1.00 98.88 95 ALA A N 1
ATOM 724 C CA . ALA A 1 95 ? -13.477 -4.114 11.388 1.00 98.88 95 ALA A CA 1
ATOM 725 C C . ALA A 1 95 ? -12.470 -3.769 10.286 1.00 98.88 95 ALA A C 1
ATOM 727 O O . ALA A 1 95 ? -11.941 -2.661 10.237 1.00 98.88 95 ALA A O 1
ATOM 728 N N . ILE A 1 96 ? -12.215 -4.722 9.397 1.00 98.88 96 ILE A N 1
ATOM 729 C CA . ILE A 1 96 ? -11.436 -4.540 8.176 1.00 98.88 96 ILE A CA 1
ATOM 730 C C . ILE A 1 96 ? -12.396 -4.753 7.014 1.00 98.88 96 ILE A C 1
ATOM 732 O O . ILE A 1 96 ? -12.908 -5.859 6.850 1.00 98.88 96 ILE A O 1
ATOM 736 N N . PHE A 1 97 ? -12.634 -3.702 6.238 1.00 98.69 97 PHE A N 1
ATOM 737 C CA . PHE A 1 97 ? -13.349 -3.776 4.971 1.00 98.69 97 PHE A CA 1
ATOM 738 C C . PHE A 1 97 ? -12.301 -3.930 3.871 1.00 98.69 97 PHE A C 1
ATOM 740 O O . PHE A 1 97 ? -11.496 -3.024 3.672 1.00 98.69 97 PHE A O 1
ATOM 747 N N . ALA A 1 98 ? -12.265 -5.070 3.192 1.00 98.00 98 ALA A N 1
ATOM 748 C CA . ALA A 1 98 ? -11.242 -5.368 2.195 1.00 98.00 98 ALA A CA 1
ATOM 749 C C . ALA A 1 98 ? -11.848 -5.569 0.810 1.00 98.00 98 ALA A C 1
ATOM 751 O O . ALA A 1 98 ? -12.929 -6.151 0.698 1.00 98.00 98 ALA A O 1
ATOM 752 N N . ASP A 1 99 ? -11.135 -5.13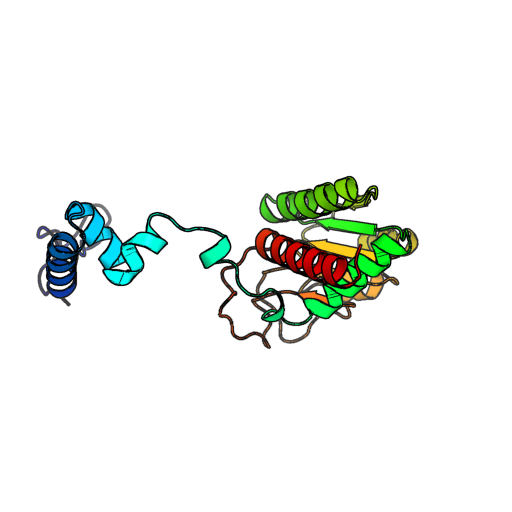4 -0.231 1.00 94.62 99 ASP A N 1
ATOM 753 C CA . ASP A 1 99 ? -11.466 -5.567 -1.586 1.00 94.62 99 ASP A CA 1
ATOM 754 C C . ASP A 1 99 ? -11.237 -7.082 -1.751 1.00 94.62 99 ASP A C 1
ATOM 756 O O . ASP A 1 99 ? -10.492 -7.719 -0.997 1.00 94.62 99 ASP A O 1
ATOM 760 N N . TYR A 1 100 ? -11.933 -7.679 -2.715 1.00 92.00 100 TYR A N 1
ATOM 761 C CA . TYR A 1 100 ? -11.993 -9.133 -2.889 1.00 92.00 100 TYR A CA 1
ATOM 762 C C . TYR A 1 100 ? -10.791 -9.716 -3.641 1.00 92.00 100 TYR A C 1
ATOM 764 O O . TYR A 1 100 ? -10.666 -10.943 -3.741 1.00 92.00 100 TYR A O 1
ATOM 772 N N . ASP A 1 101 ? -9.957 -8.870 -4.243 1.00 94.94 101 ASP A N 1
ATOM 773 C CA . ASP A 1 101 ? -8.837 -9.313 -5.056 1.00 94.94 101 ASP A CA 1
ATOM 774 C C . ASP A 1 101 ? -7.613 -9.712 -4.200 1.00 94.94 101 ASP A C 1
ATOM 776 O O . ASP A 1 101 ? -7.674 -9.849 -2.973 1.00 94.94 101 ASP A O 1
ATOM 780 N N . VAL A 1 102 ? -6.487 -9.997 -4.856 1.00 97.25 102 VAL A N 1
ATOM 781 C CA . VAL A 1 102 ? -5.279 -10.445 -4.153 1.00 97.25 102 VAL A CA 1
ATOM 782 C C . VAL A 1 102 ? -4.653 -9.326 -3.315 1.00 97.25 102 VAL A C 1
ATOM 784 O O . VAL A 1 102 ? -4.096 -9.636 -2.258 1.00 97.25 102 VAL A O 1
ATOM 787 N N . ASP A 1 103 ? -4.723 -8.064 -3.738 1.00 98.25 103 ASP A N 1
ATOM 788 C CA . ASP A 1 103 ? -4.137 -6.942 -2.999 1.00 98.25 103 ASP A CA 1
ATOM 789 C C . ASP A 1 103 ? -4.985 -6.611 -1.760 1.00 98.25 103 ASP A C 1
ATOM 791 O O . ASP A 1 103 ? -4.449 -6.588 -0.642 1.00 98.25 103 ASP A O 1
ATOM 795 N N . GLY A 1 104 ? -6.312 -6.531 -1.905 1.00 97.75 104 GLY A N 1
ATOM 796 C CA . GLY A 1 104 ? -7.255 -6.403 -0.786 1.00 97.75 104 GLY A CA 1
ATOM 797 C C . GLY A 1 104 ? -7.172 -7.563 0.215 1.00 97.75 104 GLY A C 1
ATOM 798 O O . GLY A 1 104 ? -7.015 -7.356 1.428 1.00 97.75 104 GLY A O 1
ATOM 799 N N . GLY A 1 105 ? -7.160 -8.806 -0.275 1.00 97.88 105 GLY A N 1
ATOM 800 C CA . GLY A 1 105 ? -7.017 -9.996 0.569 1.00 97.88 105 GLY A CA 1
ATOM 801 C C . GLY A 1 105 ? -5.677 -10.057 1.316 1.00 97.88 105 GLY A C 1
ATOM 802 O O . GLY A 1 105 ? -5.635 -10.380 2.510 1.00 97.88 105 GLY A O 1
ATOM 803 N N . THR A 1 106 ? -4.573 -9.701 0.650 1.00 98.75 106 THR A N 1
ATOM 804 C CA . THR A 1 106 ? -3.235 -9.650 1.272 1.00 98.75 106 THR A CA 1
ATOM 805 C C . THR A 1 106 ? -3.161 -8.548 2.325 1.00 98.75 106 THR A C 1
ATOM 807 O O . THR A 1 106 ? -2.644 -8.769 3.424 1.00 98.75 106 THR A O 1
ATOM 810 N N . SER A 1 107 ? -3.736 -7.384 2.030 1.00 98.88 107 SER A N 1
ATOM 811 C CA . SER A 1 107 ? -3.846 -6.251 2.947 1.00 98.88 107 SER A CA 1
ATOM 812 C C . SER A 1 107 ? -4.571 -6.617 4.242 1.00 98.88 107 SER A C 1
ATOM 814 O O . SER A 1 107 ? -4.061 -6.387 5.344 1.00 98.88 107 SER A O 1
ATOM 816 N N . ALA A 1 108 ? -5.730 -7.270 4.128 1.00 98.75 108 ALA A N 1
ATOM 817 C CA . ALA A 1 108 ? -6.465 -7.766 5.286 1.00 98.75 108 ALA A CA 1
ATOM 818 C C . ALA A 1 108 ? -5.652 -8.792 6.087 1.00 98.75 108 ALA A C 1
ATOM 820 O O . ALA A 1 108 ? -5.593 -8.727 7.320 1.00 98.75 108 ALA A O 1
ATOM 821 N N . ALA A 1 109 ? -4.984 -9.723 5.400 1.00 98.75 109 ALA 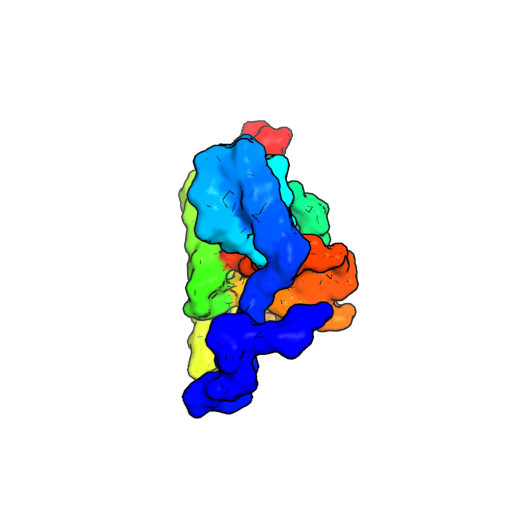A N 1
ATOM 822 C CA . ALA A 1 109 ? -4.161 -10.742 6.042 1.00 98.75 109 ALA A CA 1
ATOM 823 C C . ALA A 1 109 ? -2.994 -10.141 6.843 1.00 98.75 109 ALA A C 1
ATOM 825 O O . ALA A 1 109 ? -2.713 -10.627 7.945 1.00 98.75 109 ALA A O 1
ATOM 826 N N . LEU A 1 110 ? -2.348 -9.079 6.345 1.00 98.88 110 LEU A N 1
ATOM 827 C CA . LEU A 1 110 ? -1.296 -8.350 7.065 1.00 98.88 110 LEU A CA 1
ATOM 828 C C . LEU A 1 110 ? -1.815 -7.778 8.391 1.00 98.88 110 LEU A C 1
ATOM 830 O O . LEU A 1 110 ? -1.239 -8.057 9.447 1.00 98.88 110 LEU A O 1
ATOM 834 N N . LEU A 1 111 ? -2.934 -7.047 8.355 1.00 98.88 111 LEU A N 1
ATOM 835 C CA . LEU A 1 111 ? -3.552 -6.458 9.549 1.00 98.88 111 LEU A CA 1
ATOM 836 C C . LEU A 1 111 ? -3.988 -7.527 10.556 1.00 98.88 111 LEU A C 1
ATOM 838 O O . LEU A 1 111 ? -3.669 -7.427 11.740 1.00 98.88 111 LEU A O 1
ATOM 842 N N . ILE A 1 112 ? -4.678 -8.576 10.099 1.00 98.81 112 ILE A N 1
ATOM 843 C CA . ILE A 1 112 ? -5.160 -9.665 10.964 1.00 98.81 112 ILE A CA 1
ATOM 844 C C . ILE A 1 112 ? -3.988 -10.410 11.605 1.00 98.81 112 ILE A C 1
ATOM 846 O O . ILE A 1 112 ? -4.043 -10.746 12.791 1.00 98.81 112 ILE A O 1
ATOM 850 N N . THR A 1 113 ? -2.928 -10.677 10.841 1.00 98.75 113 THR A N 1
ATOM 851 C CA . THR A 1 113 ? -1.733 -11.367 11.344 1.00 98.75 113 THR A CA 1
ATOM 852 C C . THR A 1 113 ? -1.036 -10.532 12.408 1.00 98.75 113 THR A C 1
ATOM 854 O O . THR A 1 113 ? -0.699 -11.054 13.473 1.00 98.75 113 THR A O 1
ATOM 857 N N . TRP A 1 114 ? -0.878 -9.232 12.156 1.00 98.62 114 TRP A N 1
ATOM 858 C CA . TRP A 1 114 ? -0.274 -8.308 13.108 1.00 98.62 114 TRP A CA 1
ATOM 859 C C . TRP A 1 114 ? -1.127 -8.157 14.377 1.00 98.62 114 TRP A C 1
ATOM 861 O O . TRP A 1 114 ? -0.617 -8.336 15.481 1.00 98.62 114 TRP A O 1
ATOM 871 N N . LEU A 1 115 ? -2.443 -7.944 14.247 1.00 98.56 115 LEU A N 1
ATOM 872 C CA . LEU A 1 115 ? -3.362 -7.856 15.390 1.00 98.56 115 LEU A CA 1
ATOM 873 C C . LEU A 1 115 ? -3.348 -9.134 16.229 1.00 98.56 115 LEU A C 1
ATOM 875 O O . LEU A 1 115 ? -3.318 -9.061 17.456 1.00 98.56 115 LEU A O 1
ATOM 879 N N . ARG A 1 116 ? -3.309 -10.308 15.587 1.00 98.44 116 ARG A N 1
ATOM 880 C CA . ARG A 1 116 ? -3.212 -11.596 16.283 1.00 98.44 116 ARG A CA 1
ATOM 881 C C . ARG A 1 116 ? -1.918 -11.708 17.085 1.00 98.44 116 ARG A C 1
ATOM 883 O O . ARG A 1 116 ? -1.967 -12.185 18.217 1.00 98.44 116 ARG A O 1
ATOM 890 N N . ALA A 1 117 ? -0.790 -11.263 16.529 1.00 97.75 117 ALA A N 1
ATOM 891 C CA . ALA A 1 117 ? 0.484 -11.219 17.249 1.00 97.75 117 ALA A CA 1
ATOM 892 C C . ALA A 1 117 ? 0.423 -10.281 18.469 1.00 97.75 117 ALA A C 1
ATOM 894 O O . ALA A 1 117 ? 1.021 -10.582 19.498 1.00 97.75 117 ALA A O 1
ATOM 895 N N . MET A 1 118 ? -0.381 -9.216 18.390 1.00 96.81 118 MET A N 1
ATOM 896 C CA . MET A 1 118 ? -0.675 -8.305 19.504 1.00 96.81 118 MET A CA 1
ATOM 897 C C . MET A 1 118 ? -1.808 -8.792 20.432 1.00 96.81 118 MET A C 1
ATOM 899 O O . MET A 1 118 ? -2.261 -8.065 21.318 1.00 96.81 118 MET A O 1
ATOM 903 N N . GLY A 1 119 ? -2.302 -10.022 20.255 1.00 97.25 119 GLY A N 1
ATOM 904 C CA . GLY A 1 119 ? -3.369 -10.590 21.084 1.00 97.25 119 GLY A CA 1
ATOM 905 C C . GLY A 1 119 ? -4.733 -9.915 20.897 1.00 97.25 119 GLY A C 1
ATOM 906 O O . GLY A 1 119 ? -5.540 -9.894 21.830 1.00 97.25 119 GLY A O 1
ATOM 907 N N . ALA A 1 120 ? -4.987 -9.343 19.721 1.00 97.56 120 ALA A N 1
ATOM 908 C CA . ALA A 1 120 ? -6.251 -8.742 19.309 1.00 97.56 120 ALA A CA 1
ATOM 909 C C . ALA A 1 120 ? -6.853 -9.482 18.102 1.00 97.56 120 ALA A C 1
ATOM 911 O O . ALA A 1 120 ? -6.223 -10.339 17.478 1.00 97.56 120 ALA A O 1
ATOM 912 N N . LYS A 1 121 ? -8.112 -9.175 17.788 1.00 97.56 121 LYS A N 1
ATOM 913 C CA . LYS A 1 121 ? -8.836 -9.707 16.628 1.00 97.56 121 LYS A CA 1
ATOM 914 C C . LYS A 1 121 ? -9.553 -8.563 15.921 1.00 97.56 121 LYS A C 1
ATOM 916 O O . LYS A 1 121 ? -9.888 -7.570 16.560 1.00 97.56 121 LYS A O 1
ATOM 921 N N . ALA A 1 122 ? -9.812 -8.745 14.635 1.00 98.38 122 ALA A N 1
ATOM 922 C CA . ALA A 1 122 ? -10.674 -7.878 13.851 1.00 98.38 122 ALA A CA 1
ATOM 923 C C . ALA A 1 122 ? -11.735 -8.716 13.137 1.00 98.38 122 ALA A C 1
ATOM 925 O O . ALA A 1 122 ? -11.494 -9.886 12.816 1.00 98.38 122 ALA A O 1
ATOM 926 N N . THR A 1 123 ? -12.888 -8.106 12.893 1.00 98.69 123 THR A N 1
ATOM 927 C CA . THR A 1 123 ? -13.900 -8.632 11.976 1.00 98.69 123 THR A CA 1
ATOM 928 C C . THR A 1 123 ? -13.436 -8.355 10.555 1.00 98.69 123 THR A C 1
ATOM 930 O O . THR A 1 123 ? -13.098 -7.219 10.239 1.00 98.69 123 THR A O 1
ATOM 933 N N . LEU A 1 124 ? -13.390 -9.377 9.705 1.00 98.56 124 LEU A N 1
ATOM 934 C CA . LEU A 1 124 ? -13.127 -9.205 8.279 1.00 98.56 124 LEU A CA 1
ATOM 935 C C . LEU A 1 124 ? -14.456 -9.119 7.539 1.00 98.56 124 LEU A C 1
ATOM 937 O O . LEU A 1 124 ? -15.325 -9.965 7.745 1.00 98.56 124 LEU A O 1
ATOM 941 N N . TYR A 1 125 ? -14.569 -8.133 6.664 1.00 98.12 125 TYR A N 1
ATOM 942 C CA . TYR A 1 125 ? -15.675 -7.967 5.746 1.00 98.12 125 TYR A CA 1
ATOM 943 C C . TYR A 1 125 ? -15.122 -7.814 4.327 1.00 98.12 125 TYR A C 1
ATOM 945 O O . TYR A 1 125 ? -14.245 -6.984 4.090 1.00 98.12 125 TYR A O 1
ATOM 953 N N . ILE A 1 126 ? -15.623 -8.631 3.404 1.00 96.25 126 ILE A N 1
ATOM 954 C CA . ILE A 1 126 ? -15.329 -8.560 1.970 1.00 96.25 126 ILE A CA 1
ATOM 955 C C . ILE A 1 126 ? -16.694 -8.506 1.278 1.00 96.25 126 ILE A C 1
ATOM 957 O O . ILE A 1 126 ? -17.488 -9.419 1.525 1.00 96.25 126 ILE A O 1
ATOM 961 N N . PRO A 1 127 ? -16.992 -7.469 0.477 1.00 91.06 127 PRO A N 1
ATOM 962 C CA . PRO A 1 127 ? -18.293 -7.342 -0.168 1.00 91.06 127 PRO A CA 1
ATOM 963 C C . PRO A 1 127 ? -18.501 -8.452 -1.202 1.00 91.06 127 PRO A C 1
ATOM 965 O O . PRO A 1 127 ? -17.554 -8.874 -1.879 1.00 91.06 127 PRO A O 1
ATOM 968 N N . ASP A 1 128 ? -19.746 -8.901 -1.364 1.00 89.88 128 ASP A N 1
ATOM 969 C CA . ASP A 1 128 ? -20.085 -9.756 -2.499 1.00 89.88 128 ASP A CA 1
ATOM 970 C C . ASP A 1 128 ? -20.069 -8.929 -3.791 1.00 89.88 128 ASP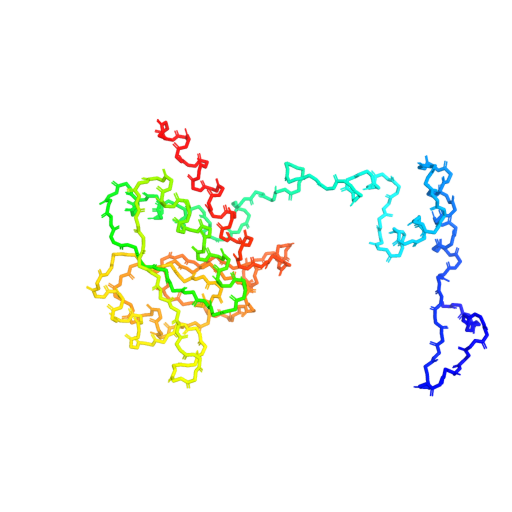 A C 1
ATOM 972 O O . ASP A 1 128 ? -20.846 -7.995 -3.986 1.00 89.88 128 ASP A O 1
ATOM 976 N N . ARG A 1 129 ? -19.178 -9.283 -4.715 1.00 84.94 129 ARG A N 1
ATOM 977 C CA . ARG A 1 129 ? -18.990 -8.527 -5.958 1.00 84.94 129 ARG A CA 1
ATOM 978 C C . ARG A 1 129 ? -20.240 -8.491 -6.844 1.00 84.94 129 ARG A C 1
ATOM 980 O O . ARG A 1 129 ? -20.389 -7.552 -7.627 1.00 84.94 129 ARG A O 1
ATOM 987 N N . ILE A 1 130 ? -21.074 -9.527 -6.800 1.00 83.56 130 ILE A N 1
ATOM 988 C CA . ILE A 1 130 ? -22.268 -9.639 -7.644 1.00 83.56 130 ILE A CA 1
ATOM 989 C C . ILE A 1 130 ? -23.399 -8.816 -7.036 1.00 83.56 130 ILE A C 1
ATOM 991 O O . ILE A 1 130 ? -24.032 -8.040 -7.753 1.00 83.56 130 ILE A O 1
ATOM 995 N N . ASP A 1 131 ? -23.622 -8.969 -5.733 1.00 83.00 131 ASP A N 1
ATOM 996 C CA . ASP A 1 131 ? -24.787 -8.392 -5.062 1.00 83.00 131 ASP A CA 1
ATOM 997 C C . ASP A 1 131 ? -24.540 -6.961 -4.553 1.00 83.00 131 ASP A C 1
ATOM 999 O O . ASP A 1 131 ? -25.451 -6.132 -4.561 1.00 83.00 131 ASP A O 1
ATOM 1003 N N . GLU A 1 132 ? -23.308 -6.643 -4.151 1.00 84.69 132 GLU A N 1
ATOM 1004 C CA . GLU A 1 132 ? -22.951 -5.377 -3.495 1.00 84.69 132 GLU A CA 1
ATOM 1005 C C . GLU A 1 132 ? -22.048 -4.476 -4.346 1.00 84.69 132 GLU A C 1
ATOM 1007 O O . GLU A 1 132 ? -21.991 -3.262 -4.136 1.00 84.69 132 GLU A O 1
ATOM 1012 N N . GLY A 1 133 ? -21.362 -5.055 -5.334 1.00 82.69 133 GLY A N 1
ATOM 1013 C CA . GLY A 1 133 ? -20.441 -4.342 -6.215 1.00 82.69 133 GLY A CA 1
ATOM 1014 C C . GLY A 1 133 ? -19.033 -4.197 -5.632 1.00 82.69 133 GLY A C 1
ATOM 1015 O O . GLY A 1 133 ? -18.538 -5.080 -4.937 1.00 82.69 133 GLY A O 1
ATOM 1016 N N . TYR A 1 134 ? -18.346 -3.108 -5.989 1.00 80.06 134 TYR A N 1
ATOM 1017 C CA . TYR A 1 134 ? -16.951 -2.866 -5.603 1.00 80.06 134 TYR A CA 1
ATOM 1018 C C . TYR A 1 134 ? -16.841 -1.863 -4.459 1.00 80.06 134 TYR A C 1
ATOM 1020 O O . TYR A 1 134 ? -17.439 -0.787 -4.514 1.00 80.06 134 TYR A O 1
ATOM 1028 N N . GLY A 1 135 ? -15.968 -2.177 -3.502 1.00 90.00 135 GLY A N 1
ATOM 1029 C CA . GLY A 1 135 ? -15.584 -1.275 -2.424 1.00 90.00 135 GLY A CA 1
ATOM 1030 C C . GLY A 1 135 ? -16.696 -0.987 -1.403 1.00 90.00 135 GLY A C 1
ATOM 1031 O O . GLY A 1 135 ? -17.737 -1.647 -1.390 1.00 90.00 135 GLY A O 1
ATOM 1032 N N . PRO A 1 136 ? -16.466 -0.009 -0.508 1.00 95.62 136 PRO A N 1
ATOM 1033 C CA . PRO A 1 136 ? -17.404 0.350 0.543 1.00 95.62 136 PRO A CA 1
ATOM 1034 C C . PRO A 1 136 ? -18.764 0.768 -0.009 1.00 95.62 136 PRO A C 1
ATOM 1036 O O . PRO A 1 136 ? -18.846 1.653 -0.861 1.00 95.62 136 PRO A O 1
ATOM 1039 N N . ASN A 1 137 ? -19.831 0.195 0.547 1.00 95.94 137 ASN A N 1
ATOM 1040 C CA . ASN A 1 137 ? -21.212 0.586 0.282 1.00 95.94 137 ASN A CA 1
ATOM 1041 C C . ASN A 1 137 ? -21.885 1.106 1.566 1.00 95.94 137 ASN A C 1
ATOM 1043 O O . ASN A 1 137 ? -21.505 0.742 2.679 1.00 95.94 137 ASN A O 1
ATOM 1047 N N . THR A 1 138 ? -22.863 2.003 1.416 1.00 97.31 138 THR A N 1
ATOM 1048 C CA . THR A 1 138 ? -23.517 2.683 2.546 1.00 97.31 138 THR A CA 1
ATOM 1049 C C . THR A 1 138 ? -24.152 1.717 3.558 1.00 97.31 138 THR A C 1
ATOM 1051 O O . THR A 1 138 ? -23.879 1.892 4.747 1.00 97.31 138 THR A O 1
ATOM 1054 N N . PRO A 1 139 ? -24.945 0.701 3.152 1.00 96.75 139 PRO A N 1
ATOM 1055 C CA . PRO A 1 139 ? -25.489 -0.284 4.089 1.00 96.75 139 PRO A CA 1
ATOM 1056 C C . PRO A 1 139 ? -24.416 -1.001 4.916 1.00 96.75 139 PRO A C 1
ATOM 1058 O O . PRO A 1 139 ? -24.498 -0.998 6.144 1.00 96.75 139 PRO A O 1
ATOM 1061 N N . ALA A 1 140 ? -23.389 -1.551 4.263 1.00 97.19 140 ALA A N 1
ATOM 1062 C CA . ALA A 1 140 ? -22.334 -2.311 4.925 1.00 97.19 140 ALA A CA 1
ATOM 1063 C C . ALA A 1 140 ? -21.513 -1.444 5.885 1.00 97.19 140 ALA A C 1
ATOM 1065 O O . ALA A 1 140 ? -21.236 -1.850 7.013 1.00 97.19 140 ALA A O 1
ATOM 1066 N N . MET A 1 141 ? -21.152 -0.225 5.473 1.00 98.44 141 MET A N 1
ATOM 1067 C CA . MET A 1 141 ? -20.393 0.692 6.327 1.00 98.44 141 MET A CA 1
ATOM 1068 C C . MET A 1 141 ? -21.194 1.114 7.562 1.00 98.44 141 MET A C 1
ATOM 1070 O O . MET A 1 141 ? -20.643 1.121 8.663 1.00 98.44 141 MET A O 1
ATOM 1074 N N . ALA A 1 142 ? -22.489 1.409 7.405 1.00 98.38 142 ALA A N 1
ATOM 1075 C CA . ALA A 1 142 ? -23.368 1.749 8.523 1.00 98.38 142 ALA A CA 1
ATOM 1076 C C . ALA A 1 142 ? -23.565 0.567 9.488 1.00 98.38 142 ALA A C 1
ATOM 1078 O O . ALA A 1 142 ? -23.513 0.740 10.708 1.00 98.38 142 ALA A O 1
ATOM 1079 N N . GLU A 1 143 ? -23.749 -0.647 8.960 1.00 98.12 143 GLU A N 1
ATOM 1080 C CA . GLU A 1 143 ? -23.851 -1.860 9.774 1.00 98.12 143 GLU A CA 1
ATOM 1081 C C . GLU A 1 143 ? -22.559 -2.098 10.563 1.00 98.12 143 GLU A C 1
ATOM 1083 O O . GLU A 1 143 ? -22.595 -2.222 11.792 1.00 98.12 143 GLU A O 1
ATOM 1088 N N . LEU A 1 144 ? -21.409 -2.091 9.881 1.00 98.38 144 LEU A N 1
ATOM 1089 C CA . LEU A 1 144 ? -20.109 -2.289 10.512 1.00 98.38 144 LEU A CA 1
ATOM 1090 C C . LEU A 1 144 ? -19.851 -1.248 11.596 1.00 98.38 144 LEU A C 1
ATOM 1092 O O . LEU A 1 144 ? -19.443 -1.626 12.695 1.00 98.38 144 LEU A O 1
ATOM 1096 N N . GLY A 1 145 ? -20.114 0.029 11.330 1.00 98.50 145 GLY A N 1
ATOM 1097 C CA . GLY A 1 145 ? -19.840 1.092 12.293 1.00 98.50 145 GLY A CA 1
ATOM 1098 C C . GLY A 1 145 ? -20.820 1.141 13.465 1.00 98.50 145 GLY A C 1
ATOM 1099 O O . GLY A 1 145 ? -20.465 1.614 14.541 1.00 98.50 145 GLY A O 1
ATOM 1100 N N . SER A 1 146 ? -22.005 0.534 13.344 1.00 98.50 146 SER A N 1
ATOM 1101 C CA . SER A 1 146 ? -22.875 0.292 14.506 1.00 98.50 146 SER A CA 1
ATOM 1102 C C . SER A 1 146 ? -22.305 -0.758 15.478 1.00 98.50 146 SER A C 1
ATOM 1104 O O . SER A 1 146 ? -22.605 -0.749 16.676 1.00 98.50 146 SER A O 1
ATOM 1106 N N . ALA A 1 147 ? -21.460 -1.662 14.971 1.00 98.38 147 ALA A N 1
ATOM 1107 C CA . ALA A 1 147 ? -20.916 -2.804 15.704 1.00 98.38 147 ALA A CA 1
ATOM 1108 C C . ALA A 1 147 ? -19.423 -2.679 16.063 1.00 98.38 147 ALA A C 1
ATOM 1110 O O . ALA A 1 147 ? -18.932 -3.476 16.869 1.00 98.38 147 ALA A O 1
ATOM 1111 N N . HIS A 1 148 ? -18.707 -1.703 15.503 1.00 98.81 148 HIS A N 1
ATOM 1112 C CA . HIS A 1 148 ? -17.262 -1.529 15.652 1.00 98.81 148 HIS A CA 1
ATOM 1113 C C . HIS A 1 148 ? -16.916 -0.077 15.973 1.00 98.81 148 HIS A C 1
ATOM 1115 O O . HIS A 1 148 ? -17.645 0.842 15.623 1.00 98.81 148 HIS A O 1
ATOM 1121 N N . ASP A 1 149 ? -15.785 0.129 16.642 1.00 98.75 149 ASP A N 1
ATOM 1122 C CA . ASP A 1 149 ? -15.336 1.467 17.039 1.00 98.75 149 ASP A CA 1
ATOM 1123 C C . ASP A 1 149 ? -14.330 2.051 16.022 1.00 98.75 149 ASP A C 1
ATOM 1125 O O . ASP A 1 149 ? -14.044 3.250 16.037 1.00 98.75 149 ASP A O 1
ATOM 1129 N N . LEU A 1 150 ? -13.773 1.198 15.152 1.00 98.88 150 LEU A N 1
ATOM 1130 C CA . LEU A 1 150 ? -12.879 1.556 14.052 1.00 98.88 150 LEU A CA 1
ATOM 1131 C C . LEU A 1 150 ? -13.111 0.622 12.856 1.00 98.88 150 LEU A C 1
ATOM 1133 O O . LEU A 1 150 ? -13.051 -0.601 13.010 1.00 98.88 150 LEU A O 1
ATOM 1137 N N . ILE A 1 151 ? -13.284 1.197 11.666 1.00 98.94 151 ILE A N 1
ATOM 1138 C CA . ILE A 1 151 ? -13.227 0.473 10.389 1.00 98.94 151 ILE A CA 1
ATOM 1139 C C . ILE A 1 151 ? -11.927 0.835 9.669 1.00 98.94 151 ILE A C 1
ATOM 1141 O O . ILE A 1 151 ? -11.552 2.004 9.584 1.00 98.94 151 ILE A O 1
ATOM 1145 N N . ILE A 1 152 ? -11.244 -0.166 9.124 1.00 98.88 152 ILE A N 1
ATOM 1146 C CA . ILE A 1 152 ? -10.082 0.010 8.254 1.00 98.88 152 ILE A CA 1
ATOM 1147 C C . ILE A 1 152 ? -10.469 -0.490 6.866 1.00 98.88 152 ILE A C 1
ATOM 1149 O O . ILE A 1 152 ? -10.629 -1.693 6.672 1.00 98.88 152 ILE A O 1
ATOM 1153 N N . CYS A 1 153 ? -10.640 0.427 5.920 1.00 98.81 153 CYS A N 1
ATOM 1154 C CA . CYS A 1 153 ? -10.799 0.083 4.513 1.00 98.81 153 CYS A CA 1
ATOM 1155 C C . CYS A 1 153 ? -9.415 -0.195 3.927 1.00 98.81 153 CYS A C 1
ATOM 1157 O O . CYS A 1 153 ? -8.510 0.628 4.085 1.00 98.81 153 CYS A O 1
ATOM 1159 N N . VAL A 1 154 ? -9.246 -1.346 3.283 1.00 98.75 154 VAL A N 1
ATOM 1160 C CA . VAL A 1 154 ? -8.008 -1.718 2.597 1.00 98.75 154 VAL A CA 1
ATOM 1161 C C . VAL A 1 154 ? -8.277 -2.006 1.131 1.00 98.75 154 VAL A C 1
ATOM 1163 O O . VAL A 1 154 ? -9.241 -2.697 0.803 1.00 98.75 154 VAL A O 1
ATOM 1166 N N . ASP A 1 155 ? -7.419 -1.453 0.277 1.00 98.25 155 ASP A N 1
ATOM 1167 C CA . ASP A 1 155 ? -7.524 -1.530 -1.186 1.00 98.25 155 ASP A CA 1
ATOM 1168 C C . ASP A 1 155 ? -8.833 -0.961 -1.757 1.00 98.25 155 ASP A C 1
ATOM 1170 O O . ASP A 1 155 ? -9.331 -1.334 -2.812 1.00 98.25 155 ASP A O 1
ATOM 1174 N N . CYS A 1 156 ? -9.451 -0.061 -0.997 1.00 97.69 156 CYS A N 1
ATOM 1175 C CA . CYS A 1 156 ? -10.685 0.599 -1.374 1.00 97.69 156 CYS A CA 1
ATOM 1176 C C . CYS A 1 156 ? -10.951 1.801 -0.463 1.00 97.69 156 CYS A C 1
ATOM 1178 O O . CYS A 1 156 ? -10.346 1.955 0.600 1.00 97.69 156 CYS A O 1
ATOM 1180 N N . GLY A 1 157 ? -11.924 2.625 -0.849 1.00 97.44 157 GLY A N 1
ATOM 1181 C CA . GLY A 1 157 ? -12.481 3.673 0.001 1.00 97.44 157 GLY A CA 1
ATOM 1182 C C . GLY A 1 157 ? -12.071 5.096 -0.364 1.00 97.44 157 GLY A C 1
ATOM 1183 O O . GLY A 1 157 ? -12.796 6.013 0.012 1.00 97.44 157 GLY A O 1
ATOM 1184 N N . THR A 1 158 ? -11.006 5.325 -1.148 1.00 97.44 158 THR A N 1
ATOM 1185 C CA . THR A 1 158 ? -10.564 6.701 -1.497 1.00 97.44 158 THR A CA 1
ATOM 1186 C C . THR A 1 158 ? -11.638 7.519 -2.207 1.00 97.44 158 THR A C 1
ATOM 1188 O O . THR A 1 158 ? -11.661 8.737 -2.082 1.00 97.44 158 THR A O 1
ATOM 1191 N N . LEU A 1 159 ? -12.540 6.870 -2.943 1.00 96.50 159 LEU A N 1
ATOM 1192 C CA . LEU A 1 159 ? -13.632 7.530 -3.667 1.00 96.50 159 LEU A CA 1
ATOM 1193 C C . LEU A 1 159 ? -15.007 7.319 -3.009 1.00 96.50 159 LEU A C 1
ATOM 1195 O O . LEU A 1 159 ? -16.027 7.749 -3.544 1.00 96.50 159 LEU A O 1
ATOM 1199 N N . SER A 1 160 ? -15.060 6.675 -1.842 1.00 96.38 160 SER A N 1
ATOM 1200 C CA . SER A 1 160 ? -16.306 6.256 -1.192 1.00 96.38 160 SER A CA 1
ATOM 1201 C C . SER A 1 160 ? -16.822 7.311 -0.209 1.00 96.38 160 SER A C 1
ATOM 1203 O O . SER A 1 160 ? -16.919 7.050 0.989 1.00 96.38 160 SER A O 1
ATOM 1205 N N . LEU A 1 161 ? -17.172 8.501 -0.711 1.00 97.31 161 LEU A N 1
ATOM 1206 C CA . LEU A 1 161 ? -17.619 9.639 0.109 1.00 97.31 161 LEU A CA 1
ATOM 1207 C C . LEU A 1 161 ? -18.839 9.291 0.981 1.00 97.31 161 LEU A C 1
ATOM 1209 O O . LEU A 1 161 ? -18.744 9.328 2.209 1.00 97.31 161 LEU A O 1
ATOM 1213 N N . ASP A 1 162 ? -19.961 8.921 0.356 1.00 97.56 162 ASP A N 1
ATOM 1214 C CA . ASP A 1 162 ? -21.211 8.625 1.071 1.00 97.56 162 ASP A CA 1
ATOM 1215 C C . ASP A 1 162 ? -21.121 7.354 1.936 1.00 97.56 162 ASP A C 1
ATOM 1217 O O . ASP A 1 162 ? -21.579 7.385 3.082 1.00 97.56 162 ASP A O 1
ATOM 1221 N N . PRO A 1 163 ? -20.507 6.242 1.471 1.00 98.19 163 PRO A N 1
ATOM 1222 C CA . PRO A 1 163 ? -20.306 5.068 2.316 1.00 98.19 163 PRO A CA 1
ATOM 1223 C C . PRO A 1 163 ? -19.488 5.355 3.576 1.00 98.19 163 PRO A C 1
ATOM 1225 O O . PRO A 1 163 ? -19.868 4.917 4.659 1.00 98.19 163 PRO A O 1
ATOM 1228 N N . ILE A 1 164 ? -18.396 6.119 3.466 1.00 98.38 164 ILE A N 1
ATOM 1229 C CA . ILE A 1 164 ? -17.565 6.455 4.629 1.00 98.38 164 ILE A CA 1
ATOM 1230 C C . ILE A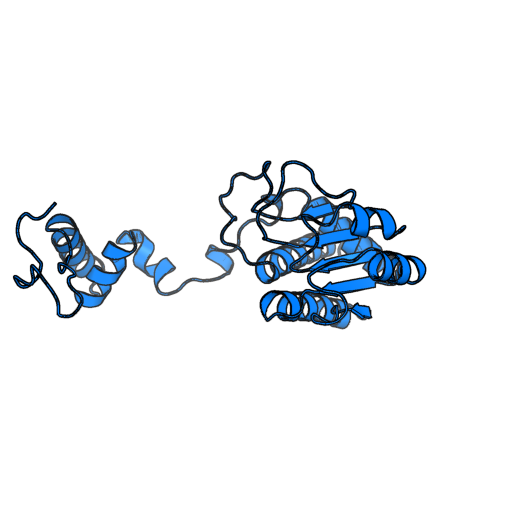 1 164 ? -18.306 7.399 5.577 1.00 98.38 164 ILE A C 1
ATOM 1232 O O . ILE A 1 164 ? -18.251 7.198 6.789 1.00 98.38 164 ILE A O 1
ATOM 1236 N N . ALA A 1 165 ? -19.056 8.372 5.052 1.00 98.19 165 ALA A N 1
ATOM 1237 C CA . ALA A 1 165 ? -19.888 9.253 5.872 1.00 98.19 165 ALA A CA 1
ATOM 1238 C C . ALA A 1 165 ? -20.943 8.481 6.686 1.00 98.19 165 ALA A C 1
ATOM 1240 O O . ALA A 1 165 ? -21.272 8.868 7.808 1.00 98.19 165 ALA A O 1
ATOM 1241 N N . ALA A 1 166 ? -21.460 7.379 6.138 1.00 98.19 166 ALA A N 1
ATOM 1242 C CA . ALA A 1 166 ? -22.492 6.566 6.771 1.00 98.19 166 ALA A CA 1
ATOM 1243 C C . ALA A 1 166 ? -21.984 5.642 7.888 1.00 98.19 166 ALA A C 1
ATOM 1245 O O . ALA A 1 166 ? -22.803 5.118 8.640 1.00 98.19 166 ALA A O 1
ATOM 1246 N N . ALA A 1 167 ? -20.668 5.447 8.020 1.00 98.31 167 ALA A N 1
ATOM 1247 C CA . ALA A 1 167 ? -20.100 4.531 9.006 1.00 98.31 167 ALA A CA 1
ATOM 1248 C C . ALA A 1 167 ? -20.479 4.900 10.450 1.00 98.31 167 ALA A C 1
ATOM 1250 O O . ALA A 1 167 ? -20.751 4.029 11.265 1.00 98.31 167 ALA A O 1
ATOM 1251 N N . GLY A 1 168 ? -20.499 6.191 10.793 1.00 96.38 168 GLY A N 1
ATOM 1252 C CA . GLY A 1 168 ? -20.820 6.640 12.156 1.00 96.38 168 GLY A CA 1
ATOM 1253 C C . GLY A 1 168 ? -19.759 6.308 13.221 1.00 96.38 168 GLY A C 1
ATOM 1254 O O . GLY A 1 168 ? -19.947 6.649 14.387 1.00 96.38 168 GLY A O 1
ATOM 1255 N N . CYS A 1 169 ? -18.636 5.699 12.831 1.00 98.38 169 CYS A N 1
ATOM 1256 C CA . CYS A 1 169 ? -17.432 5.503 13.639 1.00 98.38 169 CYS A CA 1
ATOM 1257 C C . CYS A 1 169 ? -16.201 6.056 12.901 1.00 98.38 169 CYS A C 1
ATOM 1259 O O . CYS A 1 169 ? -16.302 6.509 11.759 1.00 98.38 169 CYS A O 1
ATOM 1261 N N . ASP A 1 170 ? -15.020 5.994 13.522 1.00 98.75 170 ASP A N 1
ATOM 1262 C CA . ASP A 1 170 ? -13.791 6.353 12.813 1.00 98.75 170 ASP A CA 1
ATOM 1263 C C . ASP A 1 170 ? -13.517 5.365 11.673 1.00 98.75 170 ASP A C 1
ATOM 1265 O O . ASP A 1 170 ? -13.644 4.147 11.837 1.00 98.75 170 ASP A O 1
ATOM 1269 N N . VAL A 1 171 ? -13.086 5.902 10.531 1.00 98.88 171 VAL A N 1
ATOM 1270 C CA . VAL A 1 171 ? -12.660 5.123 9.365 1.00 98.88 171 VAL A CA 1
ATOM 1271 C C . VAL A 1 171 ? -11.235 5.510 8.988 1.00 98.88 171 VAL A C 1
ATOM 1273 O O . VAL A 1 171 ? -10.923 6.695 8.872 1.00 98.88 171 VAL A O 1
ATOM 1276 N N . ILE A 1 172 ? -10.369 4.520 8.785 1.00 98.94 172 ILE A N 1
ATOM 1277 C CA . ILE A 1 172 ? -9.058 4.690 8.149 1.00 98.94 172 ILE A CA 1
ATOM 1278 C C . ILE A 1 172 ? -9.133 4.066 6.758 1.00 98.94 172 ILE A C 1
ATOM 1280 O O . ILE A 1 172 ? -9.568 2.926 6.626 1.00 98.94 172 ILE A O 1
ATOM 1284 N N . VAL A 1 173 ? -8.691 4.793 5.738 1.00 98.88 173 VAL A N 1
ATOM 1285 C CA . VAL A 1 173 ? -8.583 4.301 4.359 1.00 98.88 173 VAL A CA 1
ATOM 1286 C C . VAL A 1 173 ? -7.114 4.054 4.033 1.00 98.88 173 VAL A C 1
ATOM 1288 O O . VAL A 1 173 ? -6.309 4.973 4.151 1.00 98.88 173 VAL A O 1
ATOM 1291 N N . LEU A 1 174 ? -6.770 2.828 3.638 1.00 98.88 174 LEU A N 1
ATOM 1292 C CA . LEU A 1 174 ? -5.443 2.413 3.175 1.00 98.88 174 LEU A CA 1
ATOM 1293 C C . LEU A 1 174 ? -5.591 1.891 1.744 1.00 98.88 174 LEU A C 1
ATOM 1295 O O . LEU A 1 174 ? -5.987 0.747 1.527 1.00 98.88 174 LEU A O 1
ATOM 1299 N N . ASP A 1 175 ? -5.328 2.746 0.769 1.00 98.62 175 ASP A N 1
ATOM 1300 C CA . ASP A 1 175 ? -5.716 2.525 -0.624 1.00 98.62 175 ASP A CA 1
ATOM 1301 C C . ASP A 1 175 ? -4.617 3.040 -1.565 1.00 98.62 175 ASP A C 1
ATOM 1303 O O . ASP A 1 175 ? -3.656 3.678 -1.133 1.00 98.62 175 ASP A O 1
ATOM 1307 N N . HIS A 1 176 ? -4.732 2.739 -2.851 1.00 98.31 176 HIS A N 1
ATOM 1308 C CA . HIS A 1 176 ? -3.790 3.159 -3.882 1.00 98.31 176 HIS A CA 1
ATOM 1309 C C . HIS A 1 176 ? -4.447 3.518 -5.222 1.00 98.31 176 HIS A C 1
ATOM 1311 O O . HIS A 1 176 ? -3.755 3.920 -6.157 1.00 98.31 176 HIS A O 1
ATOM 1317 N N . HIS A 1 177 ? -5.770 3.404 -5.336 1.00 97.19 177 HIS A N 1
ATOM 1318 C CA . HIS A 1 177 ? -6.497 3.809 -6.535 1.00 97.19 177 HIS A CA 1
ATOM 1319 C C . HIS A 1 177 ? -6.319 5.306 -6.834 1.00 97.19 177 HIS A C 1
ATOM 1321 O O . HIS A 1 177 ? -5.991 6.096 -5.949 1.00 97.19 177 HIS A O 1
ATOM 1327 N N . LEU A 1 178 ? -6.567 5.720 -8.080 1.00 96.31 178 LEU A N 1
ATOM 1328 C CA . LEU A 1 178 ? -6.510 7.138 -8.449 1.00 96.31 178 LEU A CA 1
ATOM 1329 C C . LEU A 1 178 ? -7.451 7.965 -7.561 1.00 96.31 178 LEU A C 1
ATOM 1331 O O . LEU A 1 178 ? -8.659 7.721 -7.527 1.00 96.31 178 LEU A O 1
ATOM 1335 N N . GLY A 1 179 ? -6.890 8.945 -6.851 1.00 90.06 179 GLY A N 1
ATOM 1336 C CA . GLY A 1 179 ? -7.652 9.848 -6.001 1.00 90.06 179 GLY A CA 1
ATOM 1337 C C . GLY A 1 179 ? -8.404 10.901 -6.812 1.00 90.06 179 GLY A C 1
ATOM 1338 O O . GLY A 1 179 ? -7.903 11.406 -7.818 1.00 90.06 179 GLY A O 1
ATOM 1339 N N . GLY A 1 180 ? -9.604 11.250 -6.352 1.00 91.19 180 GLY A N 1
ATOM 1340 C CA . GLY A 1 180 ? -10.362 12.390 -6.865 1.00 91.19 180 GLY A CA 1
ATOM 1341 C C . GLY A 1 180 ? -9.964 13.703 -6.188 1.00 91.19 180 GLY A C 1
ATOM 1342 O O . GLY A 1 180 ? -9.136 13.728 -5.278 1.00 91.19 180 GLY A O 1
ATOM 1343 N N . ASP A 1 181 ? -10.610 14.795 -6.597 1.00 92.00 181 ASP A N 1
ATOM 1344 C CA . ASP A 1 181 ? -10.363 16.136 -6.043 1.00 92.00 181 ASP A CA 1
ATOM 1345 C C . ASP A 1 181 ? -10.828 16.282 -4.586 1.00 92.00 181 ASP A C 1
ATOM 1347 O O . ASP A 1 181 ? -10.388 17.173 -3.863 1.00 92.00 181 ASP A O 1
ATOM 1351 N N . THR A 1 182 ? -11.763 15.433 -4.154 1.00 95.00 182 THR A N 1
ATOM 1352 C CA . THR A 1 182 ? -12.336 15.442 -2.805 1.00 95.00 182 THR A CA 1
ATOM 1353 C C . THR A 1 182 ? -12.107 14.095 -2.143 1.00 95.00 182 THR A C 1
ATOM 1355 O O . THR A 1 182 ? -12.425 13.054 -2.717 1.00 95.00 182 THR A O 1
ATOM 1358 N N . LEU A 1 183 ? -11.584 14.129 -0.920 1.00 97.06 183 LEU A N 1
ATOM 1359 C CA . LEU A 1 183 ? -11.397 12.944 -0.093 1.00 97.06 183 LEU A CA 1
ATOM 1360 C C . LEU A 1 183 ? -12.657 12.654 0.734 1.00 97.06 183 LEU A C 1
ATOM 1362 O O . LEU A 1 183 ? -13.382 13.584 1.100 1.00 97.06 183 LEU A O 1
ATOM 1366 N N . PRO A 1 184 ? -12.920 11.379 1.059 1.00 97.25 184 PRO A N 1
ATOM 1367 C CA . PRO A 1 184 ? -14.026 11.005 1.922 1.00 97.25 184 PRO A CA 1
ATOM 1368 C C . PRO A 1 184 ? -13.815 11.557 3.339 1.00 97.25 184 PRO A C 1
ATOM 1370 O O . PRO A 1 184 ? -12.673 11.782 3.753 1.00 97.25 184 PRO A O 1
ATOM 1373 N N . PRO A 1 185 ? -14.892 11.722 4.126 1.00 97.56 185 PRO A N 1
ATOM 1374 C CA . PRO A 1 185 ? -14.820 12.230 5.495 1.00 97.56 185 PRO A CA 1
ATOM 1375 C C . PRO A 1 185 ? -14.326 11.153 6.482 1.00 97.56 185 PRO A C 1
ATOM 1377 O O . PRO A 1 185 ? -14.978 10.848 7.477 1.00 97.56 185 PRO A O 1
ATOM 1380 N N . ALA A 1 186 ? -13.177 10.545 6.190 1.00 98.38 186 ALA A N 1
ATOM 1381 C CA . ALA A 1 186 ? -12.527 9.542 7.021 1.00 98.38 186 ALA A CA 1
ATOM 1382 C C . ALA A 1 186 ? -11.686 10.196 8.130 1.00 98.38 186 ALA A C 1
ATOM 1384 O O . ALA A 1 186 ? -11.244 11.343 8.016 1.00 98.38 186 ALA A O 1
ATOM 1385 N N . TYR A 1 187 ? -11.379 9.436 9.185 1.00 98.81 187 TYR A N 1
ATOM 1386 C CA . TYR A 1 187 ? -10.395 9.863 10.179 1.00 98.81 187 TYR A CA 1
ATOM 1387 C C . TYR A 1 187 ? -9.019 10.043 9.527 1.00 98.81 187 TYR A C 1
ATOM 1389 O O . TYR A 1 187 ? -8.316 10.998 9.844 1.00 98.81 187 TYR A O 1
ATOM 1397 N N . ALA A 1 188 ? -8.628 9.161 8.607 1.00 98.75 188 ALA A N 1
ATOM 1398 C CA . ALA A 1 188 ? -7.368 9.259 7.872 1.00 98.75 188 ALA A CA 1
ATOM 1399 C C . ALA A 1 188 ? -7.511 8.622 6.483 1.00 98.75 188 ALA A C 1
ATOM 1401 O O . ALA A 1 188 ? -8.143 7.568 6.371 1.00 98.75 188 ALA A O 1
ATOM 1402 N N . VAL A 1 189 ? -6.897 9.215 5.454 1.00 98.75 189 VAL A N 1
ATOM 1403 C CA . VAL A 1 189 ? -6.844 8.633 4.102 1.00 98.75 189 VAL A CA 1
ATOM 1404 C C . VAL A 1 189 ? -5.397 8.522 3.657 1.00 98.75 189 VAL A C 1
ATOM 1406 O O . VAL A 1 189 ? -4.770 9.515 3.318 1.00 98.75 189 VAL A O 1
ATOM 1409 N N . ILE A 1 190 ? -4.852 7.317 3.625 1.00 98.75 190 ILE A N 1
ATOM 1410 C CA . ILE A 1 190 ? -3.500 7.064 3.142 1.00 98.75 190 ILE A CA 1
ATOM 1411 C C . ILE A 1 190 ? -3.636 6.487 1.749 1.00 98.75 190 ILE A C 1
ATOM 1413 O O . ILE A 1 190 ? -4.098 5.358 1.583 1.00 98.75 190 ILE A O 1
ATOM 1417 N N . ASN A 1 191 ? -3.237 7.280 0.761 1.00 98.50 191 ASN A N 1
ATOM 1418 C CA . ASN A 1 191 ? -3.188 6.841 -0.618 1.00 98.50 191 ASN A CA 1
ATOM 1419 C C . ASN A 1 191 ? -2.121 7.649 -1.379 1.00 98.50 191 ASN A C 1
ATOM 1421 O O . ASN A 1 191 ? -2.248 8.869 -1.457 1.00 98.50 191 ASN A O 1
ATOM 1425 N N . PRO A 1 192 ? -1.088 7.002 -1.955 1.00 97.88 192 PRO A N 1
ATOM 1426 C CA . PRO A 1 192 ? -0.004 7.684 -2.667 1.00 97.88 192 PRO A CA 1
ATOM 1427 C C . PRO A 1 192 ? -0.442 8.382 -3.966 1.00 97.88 192 PRO A C 1
ATOM 1429 O O . PRO A 1 192 ? 0.332 9.148 -4.535 1.00 97.88 192 PRO A O 1
ATOM 1432 N N . ASN A 1 193 ? -1.655 8.100 -4.447 1.00 97.69 193 ASN A N 1
ATOM 1433 C CA . ASN A 1 193 ? -2.272 8.684 -5.635 1.00 97.69 193 ASN A CA 1
ATOM 1434 C C . ASN A 1 193 ? -3.335 9.750 -5.284 1.00 97.69 193 ASN A C 1
ATOM 1436 O O . ASN A 1 193 ? -4.169 10.088 -6.131 1.00 97.69 193 ASN A O 1
ATOM 1440 N N . ARG A 1 194 ? -3.331 10.291 -4.051 1.00 96.31 194 ARG A N 1
ATOM 1441 C CA . ARG A 1 194 ? -4.072 11.524 -3.719 1.00 96.31 194 ARG A CA 1
ATOM 1442 C C . ARG A 1 194 ? -3.509 12.709 -4.511 1.00 96.31 194 ARG A C 1
ATOM 1444 O O . ARG A 1 194 ? -2.320 12.765 -4.809 1.00 96.31 194 ARG A O 1
ATOM 1451 N N . GLN A 1 195 ? -4.357 13.696 -4.791 1.00 95.56 195 GLN A N 1
ATOM 1452 C CA . GLN A 1 195 ? -3.962 14.897 -5.539 1.00 95.56 195 GLN A CA 1
ATOM 1453 C C . GLN A 1 195 ? -2.971 15.801 -4.779 1.00 95.56 195 GLN A C 1
ATOM 1455 O O . GLN A 1 195 ? -2.308 16.632 -5.395 1.00 95.56 195 GLN A O 1
ATOM 1460 N N . ASP A 1 196 ? -2.866 15.657 -3.455 1.00 95.12 196 ASP A N 1
ATOM 1461 C CA . ASP A 1 196 ? -1.942 16.404 -2.594 1.00 95.12 196 ASP A CA 1
ATOM 1462 C C . ASP A 1 196 ? -0.651 15.638 -2.242 1.00 95.12 196 ASP A C 1
ATOM 1464 O O . ASP A 1 196 ? 0.138 16.106 -1.421 1.00 95.12 196 ASP A O 1
ATOM 1468 N N . GLU A 1 197 ? -0.408 14.491 -2.882 1.00 96.69 197 GLU A N 1
ATOM 1469 C CA . GLU A 1 197 ? 0.836 13.719 -2.774 1.00 96.69 197 GLU A CA 1
ATOM 1470 C C . GLU A 1 197 ? 1.871 14.134 -3.830 1.00 96.69 197 GLU A C 1
ATOM 1472 O O . GLU A 1 197 ? 1.545 14.694 -4.878 1.00 96.69 197 GLU A O 1
ATOM 1477 N N . SER A 1 198 ? 3.150 13.815 -3.596 1.00 95.00 198 SER A N 1
ATOM 1478 C CA . SER A 1 198 ? 4.209 14.083 -4.588 1.00 95.00 198 SER A CA 1
ATOM 1479 C C . SER A 1 198 ? 4.161 13.151 -5.805 1.00 95.00 198 SER A C 1
ATOM 1481 O O . SER A 1 198 ? 4.765 13.449 -6.834 1.00 95.00 198 SER A O 1
ATOM 1483 N N . GLY A 1 199 ? 3.490 12.002 -5.679 1.00 94.19 199 GLY A N 1
ATOM 1484 C CA . GLY A 1 199 ? 3.464 10.935 -6.681 1.00 94.19 199 GLY A CA 1
ATOM 1485 C C . GLY A 1 199 ? 4.683 10.001 -6.659 1.00 94.19 199 GLY A C 1
ATOM 1486 O O . GLY A 1 199 ? 4.668 8.980 -7.345 1.00 94.19 199 GLY A O 1
ATOM 1487 N N . ASP A 1 200 ? 5.707 10.270 -5.836 1.00 94.62 200 ASP A N 1
ATOM 1488 C CA . ASP A 1 200 ? 6.931 9.444 -5.765 1.00 94.62 200 ASP A CA 1
ATOM 1489 C C . ASP A 1 200 ? 6.632 7.974 -5.419 1.00 94.62 200 ASP A C 1
ATOM 1491 O O . ASP A 1 200 ? 7.323 7.049 -5.852 1.00 94.62 200 ASP A O 1
ATOM 1495 N N . LEU A 1 201 ? 5.584 7.761 -4.620 1.00 96.75 201 LEU A N 1
ATOM 1496 C CA . LEU A 1 201 ? 5.152 6.456 -4.131 1.00 96.75 201 LEU A CA 1
ATOM 1497 C C . LEU A 1 201 ? 3.896 5.933 -4.849 1.00 96.75 201 LEU A C 1
ATOM 1499 O O . LEU A 1 201 ? 3.336 4.928 -4.424 1.00 96.75 201 LEU A O 1
ATOM 1503 N N . GLY A 1 202 ? 3.466 6.558 -5.955 1.00 96.50 202 GLY A N 1
ATOM 1504 C CA . GLY A 1 202 ? 2.243 6.177 -6.691 1.00 96.50 202 GLY A CA 1
ATOM 1505 C C . GLY A 1 202 ? 2.256 4.754 -7.267 1.00 96.50 202 GLY A C 1
ATOM 1506 O O . GLY A 1 202 ? 1.220 4.221 -7.651 1.00 96.50 202 GLY A O 1
ATOM 1507 N N . HIS A 1 203 ? 3.431 4.121 -7.297 1.00 94.94 203 HIS A N 1
ATOM 1508 C CA . HIS A 1 203 ? 3.639 2.737 -7.718 1.00 94.94 203 HIS A CA 1
ATOM 1509 C C . HIS A 1 203 ? 3.324 1.697 -6.628 1.00 94.94 203 HIS A C 1
ATOM 1511 O O . HIS A 1 203 ? 3.360 0.498 -6.912 1.00 94.94 203 HIS A O 1
ATOM 1517 N N . LEU A 1 204 ? 3.080 2.121 -5.382 1.00 97.50 204 LEU A N 1
ATOM 1518 C CA . LEU A 1 204 ? 2.759 1.210 -4.287 1.00 97.50 204 LEU A CA 1
ATOM 1519 C C . LEU A 1 204 ? 1.350 0.628 -4.456 1.00 97.50 204 LEU A C 1
ATOM 1521 O O . LEU A 1 204 ? 0.411 1.330 -4.822 1.00 97.50 204 LEU A O 1
ATOM 1525 N N . CYS A 1 205 ? 1.213 -0.663 -4.158 1.00 98.25 205 CYS A N 1
ATOM 1526 C CA . CYS A 1 205 ? -0.081 -1.323 -3.999 1.00 98.25 205 CYS A CA 1
ATOM 1527 C C . CYS A 1 205 ? -0.650 -1.095 -2.588 1.00 98.25 205 CYS A C 1
ATOM 1529 O O . CYS A 1 205 ? 0.100 -0.707 -1.679 1.00 98.25 205 CYS A O 1
ATOM 1531 N N . ALA A 1 206 ? -1.936 -1.362 -2.366 1.00 98.56 206 ALA A N 1
ATOM 1532 C CA . ALA A 1 206 ? -2.562 -1.186 -1.058 1.00 98.56 206 ALA A CA 1
ATOM 1533 C C . ALA A 1 206 ? -1.895 -2.057 0.018 1.00 98.56 206 ALA A C 1
ATOM 1535 O O . ALA A 1 206 ? -1.629 -1.568 1.119 1.00 98.56 206 ALA A O 1
ATOM 1536 N N . ALA A 1 207 ? -1.480 -3.291 -0.301 1.00 98.69 207 ALA A N 1
ATOM 1537 C CA . ALA A 1 207 ? -0.739 -4.128 0.646 1.00 98.69 207 ALA A CA 1
ATOM 1538 C C . ALA A 1 207 ? 0.599 -3.498 1.064 1.00 98.69 207 ALA A C 1
ATOM 1540 O O . ALA A 1 207 ? 1.020 -3.642 2.215 1.00 98.69 207 ALA A O 1
ATOM 1541 N N . SER A 1 208 ? 1.253 -2.750 0.168 1.00 98.19 208 SER A N 1
ATOM 1542 C CA . SER A 1 208 ? 2.462 -1.987 0.503 1.00 98.19 208 SER A CA 1
ATOM 1543 C C . SER A 1 208 ? 2.142 -0.805 1.420 1.00 98.19 208 SER A C 1
ATOM 1545 O O . SER A 1 208 ? 2.867 -0.570 2.386 1.00 98.19 208 SER A O 1
ATOM 1547 N N . VAL A 1 209 ? 1.035 -0.096 1.176 1.00 98.69 209 VAL A N 1
ATOM 1548 C CA . VAL A 1 209 ? 0.552 0.995 2.042 1.00 98.69 209 VAL A CA 1
ATOM 1549 C C . VAL A 1 209 ? 0.219 0.476 3.446 1.00 98.69 209 VAL A C 1
ATOM 1551 O O . VAL A 1 209 ? 0.667 1.045 4.443 1.00 98.69 209 VAL A O 1
ATOM 1554 N N . VAL A 1 210 ? -0.487 -0.653 3.542 1.00 98.88 210 VAL A N 1
ATOM 1555 C CA . VAL A 1 210 ? -0.794 -1.339 4.808 1.00 98.88 210 VAL A CA 1
ATOM 1556 C C . VAL A 1 210 ? 0.479 -1.778 5.520 1.00 98.88 210 VAL A C 1
ATOM 1558 O O . VAL A 1 210 ? 0.615 -1.575 6.729 1.00 98.88 210 VAL A O 1
ATOM 1561 N N . PHE A 1 211 ? 1.435 -2.349 4.787 1.00 98.62 211 PHE A N 1
ATOM 1562 C CA . PHE A 1 211 ? 2.726 -2.728 5.344 1.00 98.62 211 PHE A CA 1
ATOM 1563 C C . PHE A 1 211 ? 3.462 -1.520 5.944 1.00 98.62 211 PHE A C 1
ATOM 1565 O O . PHE A 1 211 ? 3.937 -1.604 7.077 1.00 98.62 211 PHE A O 1
ATOM 1572 N N . LEU A 1 212 ? 3.501 -0.382 5.244 1.00 98.56 212 LEU A N 1
ATOM 1573 C CA . LEU A 1 212 ? 4.105 0.855 5.754 1.00 98.56 212 LEU A CA 1
ATOM 1574 C C . LEU A 1 212 ? 3.364 1.411 6.978 1.00 98.56 212 LEU A C 1
ATOM 1576 O O . LEU A 1 212 ? 4.017 1.857 7.922 1.00 98.56 212 LEU A O 1
ATOM 1580 N N . MET A 1 213 ? 2.032 1.317 7.016 1.00 98.81 213 MET A N 1
ATOM 1581 C CA . MET A 1 213 ? 1.244 1.679 8.200 1.00 98.81 213 MET A CA 1
ATOM 1582 C C . MET A 1 213 ? 1.628 0.819 9.409 1.00 98.81 213 MET A C 1
ATOM 1584 O O . MET A 1 213 ? 1.857 1.348 10.495 1.00 98.81 213 MET A O 1
ATOM 1588 N N . LEU A 1 214 ? 1.803 -0.492 9.222 1.00 98.69 214 LEU A N 1
ATOM 1589 C CA . LEU A 1 214 ? 2.262 -1.394 10.284 1.00 98.69 214 LEU A CA 1
ATOM 1590 C C . LEU A 1 214 ? 3.718 -1.135 10.704 1.00 98.69 214 LEU A C 1
ATOM 1592 O O . LEU A 1 214 ? 4.049 -1.278 11.885 1.00 98.69 214 LEU A O 1
ATOM 1596 N N . VAL A 1 215 ? 4.596 -0.740 9.774 1.00 98.00 215 VAL A N 1
ATOM 1597 C CA . VAL A 1 215 ? 5.958 -0.279 10.099 1.00 98.00 215 VAL A CA 1
ATOM 1598 C C . VAL A 1 215 ? 5.895 0.949 11.004 1.00 98.00 215 VAL A C 1
ATOM 1600 O O . VAL A 1 215 ? 6.562 0.968 12.042 1.00 98.00 215 VAL A O 1
ATOM 1603 N N . GLU A 1 216 ? 5.069 1.938 10.660 1.00 98.50 216 GLU A N 1
ATOM 1604 C CA . GLU A 1 216 ? 4.906 3.143 11.475 1.00 98.50 216 GLU A CA 1
ATOM 1605 C C . GLU A 1 216 ? 4.274 2.836 12.834 1.00 98.50 216 GLU A C 1
ATOM 1607 O O . GLU A 1 216 ? 4.765 3.309 13.861 1.00 98.50 216 GLU A O 1
ATOM 1612 N N . ALA A 1 217 ? 3.252 1.980 12.871 1.00 98.38 217 ALA A N 1
ATOM 1613 C CA . ALA A 1 217 ? 2.632 1.556 14.119 1.00 98.38 217 ALA A CA 1
ATOM 1614 C C . ALA A 1 217 ? 3.658 0.884 15.054 1.00 98.38 217 ALA A C 1
ATOM 1616 O O . ALA A 1 217 ? 3.767 1.221 16.233 1.00 98.38 217 ALA A O 1
ATOM 1617 N N . ASN A 1 218 ? 4.494 -0.011 14.520 1.00 97.44 218 ASN A N 1
ATOM 1618 C CA . ASN A 1 218 ? 5.583 -0.622 15.284 1.00 97.44 218 ASN A CA 1
ATOM 1619 C C . ASN A 1 218 ? 6.620 0.409 15.759 1.00 97.44 218 ASN A C 1
ATOM 1621 O O . ASN A 1 218 ? 7.153 0.275 16.862 1.00 97.44 218 ASN A O 1
ATOM 1625 N N . ARG A 1 219 ? 6.932 1.424 14.942 1.00 97.12 219 ARG A N 1
ATOM 1626 C CA . ARG A 1 219 ? 7.870 2.494 15.314 1.00 97.12 219 ARG A CA 1
ATOM 1627 C C . ARG A 1 219 ? 7.333 3.309 16.492 1.00 97.12 219 ARG A C 1
ATOM 1629 O O . ARG A 1 219 ? 8.085 3.571 17.430 1.00 97.12 219 ARG A O 1
ATOM 1636 N N . GLN A 1 220 ? 6.042 3.640 16.477 1.00 97.81 220 GLN A N 1
ATOM 1637 C CA . GLN A 1 220 ? 5.379 4.363 17.565 1.00 97.81 220 GLN A CA 1
ATOM 1638 C C . GLN A 1 220 ? 5.284 3.528 18.852 1.00 97.81 220 GLN A C 1
ATOM 1640 O O . GLN A 1 220 ? 5.621 4.044 19.915 1.00 97.81 220 GLN A O 1
ATOM 1645 N N . LEU A 1 221 ? 4.927 2.239 18.769 1.00 96.38 221 LEU A N 1
ATOM 1646 C CA . LEU A 1 221 ? 4.892 1.340 19.937 1.00 96.38 221 LEU A CA 1
ATOM 1647 C C . LEU A 1 221 ? 6.267 1.199 20.609 1.00 96.38 221 LEU A C 1
ATOM 1649 O O . LEU A 1 221 ? 6.401 1.348 21.825 1.00 96.38 221 LEU A O 1
ATOM 1653 N N . ARG A 1 222 ? 7.326 1.021 19.808 1.00 95.31 222 ARG A N 1
ATOM 1654 C CA . ARG A 1 222 ? 8.703 0.980 20.326 1.00 95.31 222 ARG A CA 1
ATOM 1655 C C . ARG A 1 222 ? 9.090 2.281 21.023 1.00 95.31 222 ARG A C 1
ATOM 1657 O O . ARG A 1 222 ? 9.756 2.239 22.054 1.00 95.31 222 ARG A O 1
ATOM 1664 N N . ALA A 1 223 ? 8.679 3.425 20.477 1.00 94.19 223 ALA A N 1
ATOM 1665 C CA . ALA A 1 223 ? 8.928 4.726 21.091 1.00 94.19 223 ALA A CA 1
ATOM 1666 C C . ALA A 1 223 ? 8.157 4.910 22.412 1.00 94.19 223 ALA A C 1
ATOM 1668 O O . ALA A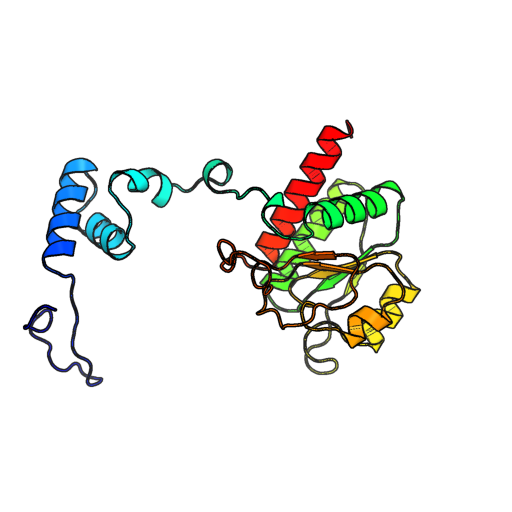 1 223 ? 8.667 5.569 23.318 1.00 94.19 223 ALA A O 1
ATOM 1669 N N . SER A 1 224 ? 6.979 4.292 22.561 1.00 89.50 224 SER A N 1
ATOM 1670 C CA . SER A 1 224 ? 6.218 4.264 23.818 1.00 89.50 224 SER A CA 1
ATOM 1671 C C . SER A 1 224 ? 6.668 3.177 24.803 1.00 89.50 224 SER A C 1
ATOM 1673 O O . SER A 1 224 ? 6.063 3.033 25.864 1.00 89.50 224 SER A O 1
ATOM 1675 N N . GLY A 1 225 ? 7.725 2.419 24.487 1.00 81.31 225 GLY A N 1
ATOM 1676 C CA . GLY A 1 225 ? 8.279 1.377 25.358 1.00 81.31 225 GLY A CA 1
ATOM 1677 C C . GLY A 1 225 ? 7.387 0.142 25.500 1.00 81.31 225 GLY A C 1
ATOM 1678 O O . GLY A 1 225 ? 7.445 -0.527 26.532 1.00 81.31 225 GLY A O 1
ATOM 1679 N N . THR A 1 226 ? 6.541 -0.121 24.500 1.00 59.38 226 THR A N 1
ATOM 1680 C CA . THR A 1 226 ? 5.555 -1.214 24.480 1.00 59.38 226 THR A CA 1
ATOM 1681 C C . THR A 1 226 ? 5.848 -2.220 23.375 1.00 59.38 226 THR A C 1
ATOM 1683 O O . THR A 1 226 ? 6.365 -1.811 22.309 1.00 59.38 226 THR A O 1
#